Protein AF-A0A733GDP3-F1 (afdb_monomer)

Foldseek 3Di:
DAAEAEPDAQAEAEADEPQEAEQEARYEDDHQPDLDAHFLEEYAAHEYEEYLAEPYEAFRHEHPPVQRYDYEHQYEYEAYNEEHYEYDEAHHPQAQRAYASHEAYNYEYYAYAAEPYYNAHYDDDDDAGGSDDGCVRPNGLAAQRQYEAYQQHFYQYQHEHYEYGHAHHEHENQHAENHCAAPEAYQYEHYEYEAAEFYCHVVVLDAPTENHEHNYEYEYEHYHYHHPDDRNAAPYDRPNYHYYRYHDPPHDPVSYD

Organism: NCBI:txid611

pLDDT: mean 96.88, std 3.05, range [81.19, 98.94]

Mean predicted aligned error: 2.8 Å

Structure (mmCIF, N/CA/C/O backbone):
data_AF-A0A733GDP3-F1
#
_entry.id   AF-A0A733GDP3-F1
#
loop_
_atom_site.group_PDB
_atom_site.id
_atom_site.type_symbol
_atom_site.label_atom_id
_atom_site.label_alt_id
_atom_site.label_comp_id
_atom_site.label_asym_id
_atom_site.label_entity_id
_atom_site.label_seq_id
_atom_site.pdbx_PDB_ins_code
_atom_site.Cartn_x
_atom_site.Cartn_y
_atom_site.Cartn_z
_atom_site.occupancy
_atom_site.B_iso_or_equiv
_atom_site.auth_seq_id
_atom_site.auth_comp_id
_atom_site.auth_asym_id
_atom_site.auth_atom_id
_atom_site.pdbx_PDB_model_num
ATOM 1 N N . GLY A 1 1 ? 21.323 -8.084 1.346 1.00 88.94 1 GLY A N 1
ATOM 2 C CA . GLY A 1 1 ? 21.473 -7.861 -0.091 1.00 88.94 1 GLY A CA 1
ATOM 3 C C . GLY A 1 1 ? 20.151 -7.422 -0.653 1.00 88.94 1 GLY A C 1
ATOM 4 O O . GLY A 1 1 ? 19.127 -7.603 -0.001 1.00 88.94 1 GLY A O 1
ATOM 5 N N . SER A 1 2 ? 20.193 -6.870 -1.849 1.00 94.81 2 SER A N 1
ATOM 6 C CA . SER A 1 2 ? 19.031 -6.438 -2.604 1.00 94.81 2 SER A CA 1
ATOM 7 C C . SER A 1 2 ? 19.014 -7.107 -3.970 1.00 94.81 2 SER A C 1
ATOM 9 O O . SER A 1 2 ? 20.045 -7.524 -4.506 1.00 94.81 2 SER A O 1
ATOM 11 N N . TYR A 1 3 ? 17.815 -7.257 -4.512 1.00 96.56 3 TYR A N 1
ATOM 12 C CA . TYR A 1 3 ? 17.591 -7.655 -5.886 1.00 96.56 3 TYR A CA 1
ATOM 13 C C . TYR A 1 3 ? 16.802 -6.560 -6.583 1.00 96.56 3 TYR A C 1
ATOM 15 O O . TYR A 1 3 ? 15.728 -6.166 -6.128 1.00 96.56 3 TYR A O 1
ATOM 23 N N . GLU A 1 4 ? 17.319 -6.114 -7.717 1.00 96.88 4 GLU A N 1
ATOM 24 C CA . GLU A 1 4 ? 16.654 -5.145 -8.563 1.00 96.88 4 GLU A CA 1
ATOM 25 C C . GLU A 1 4 ? 16.450 -5.727 -9.961 1.00 96.88 4 GLU A C 1
ATOM 27 O O . GLU A 1 4 ? 17.387 -6.183 -10.618 1.00 96.88 4 GLU A O 1
ATOM 32 N N . SER A 1 5 ? 15.204 -5.685 -10.419 1.00 97.50 5 SER A N 1
ATOM 33 C CA . SER A 1 5 ? 14.811 -5.988 -11.784 1.00 97.50 5 SER A CA 1
ATOM 34 C C . SER A 1 5 ? 14.444 -4.689 -12.493 1.00 97.50 5 SER A C 1
ATOM 36 O O . SER A 1 5 ? 13.297 -4.240 -12.440 1.00 97.50 5 SER A O 1
ATOM 38 N N . PHE A 1 6 ? 15.422 -4.118 -13.189 1.00 97.88 6 PHE A N 1
ATOM 39 C CA . PHE A 1 6 ? 15.279 -2.853 -13.899 1.00 97.88 6 PHE A CA 1
ATOM 40 C C . PHE A 1 6 ? 14.762 -3.048 -15.327 1.00 97.88 6 PHE A C 1
ATOM 42 O O . PHE A 1 6 ? 15.396 -3.733 -16.130 1.00 97.88 6 PHE A O 1
ATOM 49 N N . LYS A 1 7 ? 13.616 -2.432 -15.638 1.00 97.31 7 LYS A N 1
ATOM 50 C CA . LYS A 1 7 ? 12.959 -2.430 -16.955 1.00 97.31 7 LYS A CA 1
ATOM 51 C C . LYS A 1 7 ? 12.704 -3.820 -17.549 1.00 97.31 7 LYS A C 1
ATOM 53 O O . LYS A 1 7 ? 12.826 -4.022 -18.757 1.00 97.31 7 LYS A O 1
ATOM 58 N N . ASN A 1 8 ? 12.339 -4.788 -16.713 1.00 98.19 8 ASN A N 1
ATOM 59 C CA . ASN A 1 8 ? 11.996 -6.132 -17.177 1.00 98.19 8 ASN A CA 1
ATOM 60 C C . ASN A 1 8 ? 10.507 -6.423 -17.019 1.00 98.19 8 ASN A C 1
ATOM 62 O O . ASN A 1 8 ? 9.839 -5.890 -16.135 1.00 98.19 8 ASN A O 1
ATOM 66 N N . ASN A 1 9 ? 10.025 -7.321 -17.873 1.00 98.38 9 ASN A N 1
ATOM 67 C CA . ASN A 1 9 ? 8.695 -7.907 -17.798 1.00 98.38 9 ASN A CA 1
ATOM 68 C C . ASN A 1 9 ? 8.814 -9.393 -17.458 1.00 98.38 9 ASN A C 1
ATOM 70 O O . ASN A 1 9 ? 9.823 -10.028 -17.774 1.00 98.38 9 ASN A O 1
ATOM 74 N N . ASN A 1 10 ? 7.747 -9.968 -16.909 1.00 98.31 10 ASN A N 1
ATOM 75 C CA . ASN A 1 10 ? 7.618 -11.405 -16.655 1.00 98.31 10 ASN A CA 1
ATOM 76 C C . ASN A 1 10 ? 8.662 -11.982 -15.680 1.00 98.31 10 ASN A C 1
ATOM 78 O O . ASN A 1 10 ? 8.972 -13.177 -15.732 1.00 98.31 10 ASN A O 1
ATOM 82 N N . VAL A 1 11 ? 9.202 -11.156 -14.778 1.00 98.50 11 VAL A N 1
ATOM 83 C CA . VAL A 1 11 ? 10.168 -11.600 -13.769 1.00 98.50 11 VAL A CA 1
ATOM 84 C C . VAL A 1 11 ? 9.431 -12.142 -12.553 1.00 98.50 11 VAL A C 1
ATOM 86 O O . VAL A 1 11 ? 8.610 -11.461 -11.949 1.00 98.50 11 VAL A O 1
ATOM 89 N N . LYS A 1 12 ? 9.743 -13.374 -12.149 1.00 98.19 12 LYS A N 1
ATOM 90 C CA . LYS A 1 12 ? 9.109 -14.012 -10.990 1.00 98.19 12 LYS A CA 1
ATOM 91 C C . LYS A 1 12 ? 10.154 -14.414 -9.966 1.00 98.19 12 LYS A C 1
ATOM 93 O O . LYS A 1 12 ? 10.996 -15.269 -10.239 1.00 98.19 12 LYS A O 1
ATOM 98 N N . PHE A 1 13 ? 10.064 -13.827 -8.780 1.00 97.19 13 PHE A N 1
ATOM 99 C CA . PHE A 1 13 ? 10.884 -14.184 -7.634 1.00 97.19 13 PHE A CA 1
ATOM 100 C C . PHE A 1 13 ? 10.131 -15.207 -6.777 1.00 97.19 13 PHE A C 1
ATOM 102 O O . PHE A 1 13 ? 9.225 -14.869 -6.013 1.00 97.19 13 PHE A O 1
ATOM 109 N N . TRP A 1 14 ? 10.471 -16.482 -6.954 1.00 97.62 14 TRP A N 1
ATOM 110 C CA . TRP A 1 14 ? 9.804 -17.594 -6.281 1.00 97.62 14 TRP A CA 1
ATOM 111 C C . TRP A 1 14 ? 10.469 -17.901 -4.946 1.00 97.62 14 TRP A C 1
ATOM 113 O O . TRP A 1 14 ? 11.664 -18.186 -4.907 1.00 97.62 14 TRP A O 1
ATOM 123 N N . TYR A 1 15 ? 9.677 -17.905 -3.875 1.00 97.31 15 TYR A N 1
ATOM 124 C CA . TYR A 1 15 ? 10.076 -18.332 -2.536 1.00 97.31 15 TYR A CA 1
ATOM 125 C C . TYR A 1 15 ? 11.443 -17.777 -2.085 1.00 97.31 15 TYR A C 1
ATOM 127 O O . TYR A 1 15 ? 12.338 -18.569 -1.764 1.00 97.31 15 TYR A O 1
ATOM 135 N N . PRO A 1 16 ? 11.625 -16.438 -2.026 1.00 96.06 16 PRO A N 1
ATOM 136 C CA . PRO A 1 16 ? 12.769 -15.862 -1.326 1.00 96.06 16 PRO A CA 1
ATOM 137 C C . PRO A 1 16 ? 12.825 -16.447 0.090 1.00 96.06 16 PRO A C 1
ATOM 139 O O . PRO A 1 16 ? 11.811 -16.525 0.780 1.00 96.06 16 PRO A O 1
ATOM 142 N N . ARG A 1 17 ? 13.994 -16.926 0.506 1.00 93.19 17 ARG A N 1
ATOM 143 C CA . ARG A 1 17 ? 14.245 -17.466 1.847 1.00 93.19 17 ARG A CA 1
ATOM 144 C C . ARG A 1 17 ? 15.620 -17.016 2.287 1.00 93.19 17 ARG A C 1
ATOM 146 O O . ARG A 1 17 ? 16.493 -16.840 1.441 1.00 93.19 17 ARG A O 1
ATOM 153 N N . ASP A 1 18 ? 15.779 -16.798 3.589 1.00 89.38 18 ASP A N 1
ATOM 154 C CA . ASP A 1 18 ? 17.019 -16.279 4.176 1.00 89.38 18 ASP A CA 1
ATOM 155 C C . ASP A 1 18 ? 17.508 -15.000 3.470 1.00 89.38 18 ASP A C 1
ATOM 157 O O . ASP A 1 18 ? 18.702 -14.738 3.334 1.00 89.38 18 ASP A O 1
ATOM 161 N N . PHE A 1 19 ? 16.555 -14.192 2.991 1.00 95.44 19 PHE A N 1
ATOM 162 C CA . PHE A 1 19 ? 16.831 -12.959 2.272 1.00 95.44 19 PHE A CA 1
ATOM 163 C C . PHE A 1 19 ? 16.884 -11.802 3.270 1.00 95.44 19 PHE A C 1
ATOM 165 O O . PHE A 1 19 ? 15.849 -11.281 3.685 1.00 95.44 19 PHE A O 1
ATOM 172 N N . TYR A 1 20 ? 18.093 -11.433 3.690 1.00 96.88 20 TYR A N 1
ATOM 173 C CA . TYR A 1 20 ? 18.333 -10.332 4.623 1.00 96.88 20 TYR A CA 1
ATOM 174 C C . TYR A 1 20 ? 18.621 -9.050 3.847 1.00 96.88 20 TYR A C 1
ATOM 176 O O . TYR A 1 20 ? 19.614 -9.001 3.119 1.00 96.88 20 TYR A O 1
ATOM 184 N N . GLY A 1 21 ? 17.772 -8.035 3.987 1.00 94.94 21 GLY A N 1
ATOM 185 C CA . GLY A 1 21 ? 17.896 -6.755 3.291 1.00 94.94 21 GLY A CA 1
ATOM 186 C C . GLY A 1 21 ? 19.137 -5.957 3.693 1.00 94.94 21 GLY A C 1
ATOM 187 O O . GLY A 1 21 ? 19.687 -6.137 4.778 1.00 94.94 21 GLY A O 1
ATOM 188 N N . ASP A 1 22 ? 19.590 -5.080 2.799 1.00 94.44 22 ASP A N 1
ATOM 189 C CA . ASP A 1 22 ? 20.656 -4.099 3.053 1.00 94.44 22 ASP A CA 1
ATOM 190 C C . ASP A 1 22 ? 20.086 -2.673 3.178 1.00 94.44 22 ASP A C 1
ATOM 192 O O . ASP A 1 22 ? 18.968 -2.498 3.646 1.00 94.44 22 ASP A O 1
ATOM 196 N N . MET A 1 23 ? 20.833 -1.638 2.786 1.00 94.19 23 MET A N 1
ATOM 197 C CA . MET A 1 23 ? 20.401 -0.237 2.875 1.00 94.19 23 MET A CA 1
ATOM 198 C C . MET A 1 23 ? 19.308 0.157 1.858 1.00 94.19 23 MET A C 1
ATOM 200 O O . MET A 1 23 ? 18.925 1.323 1.807 1.00 94.19 23 MET A O 1
ATOM 204 N N . SER A 1 24 ? 18.818 -0.778 1.041 1.00 94.31 24 SER A N 1
ATOM 205 C CA . SER A 1 24 ? 17.813 -0.554 -0.007 1.00 94.31 24 SER A CA 1
ATOM 206 C C . SER A 1 24 ? 16.580 -1.459 0.159 1.00 94.31 24 SER A C 1
ATOM 208 O O . SER A 1 24 ? 16.415 -2.126 1.185 1.00 94.31 24 SER A O 1
ATOM 210 N N . ASN A 1 25 ? 15.672 -1.458 -0.826 1.00 96.62 25 ASN A N 1
ATOM 211 C CA . ASN A 1 25 ? 14.585 -2.439 -0.882 1.00 96.62 25 ASN A CA 1
ATOM 212 C C . ASN A 1 25 ? 15.165 -3.854 -1.026 1.00 96.62 25 ASN A C 1
ATOM 214 O O . ASN A 1 25 ? 16.143 -4.050 -1.747 1.00 96.62 25 ASN A O 1
ATOM 218 N N . CYS A 1 26 ? 14.546 -4.856 -0.400 1.00 97.88 26 CYS A N 1
ATOM 219 C CA . CYS A 1 26 ? 15.006 -6.237 -0.555 1.00 97.88 26 CYS A CA 1
ATOM 220 C C . CYS A 1 26 ? 14.804 -6.718 -2.000 1.00 97.88 26 CYS A C 1
ATOM 222 O O . CYS A 1 26 ? 15.734 -7.237 -2.611 1.00 97.88 26 CYS A O 1
ATOM 224 N N . ILE A 1 27 ? 13.605 -6.521 -2.552 1.00 98.44 27 ILE A N 1
ATOM 225 C CA . ILE A 1 27 ? 13.260 -6.846 -3.939 1.00 98.44 27 ILE A CA 1
ATOM 226 C C . ILE A 1 27 ? 12.608 -5.614 -4.567 1.00 98.44 27 ILE A C 1
ATOM 228 O O . ILE A 1 27 ? 11.651 -5.072 -4.015 1.00 98.44 27 ILE A O 1
ATOM 232 N N . ALA A 1 28 ? 13.093 -5.172 -5.724 1.00 98.38 28 ALA A N 1
ATOM 233 C CA . ALA A 1 28 ? 12.515 -4.045 -6.446 1.00 98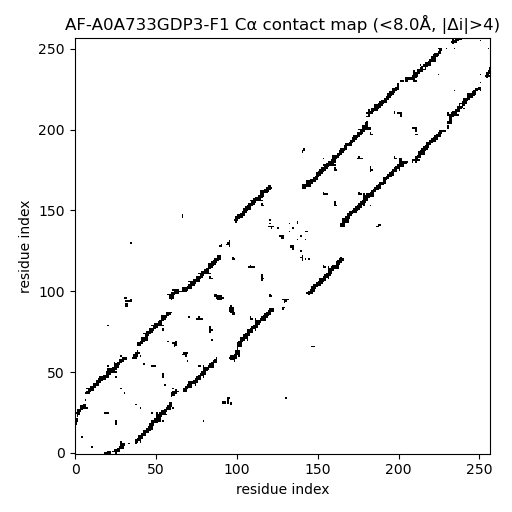.38 28 ALA A CA 1
ATOM 234 C C . ALA A 1 28 ? 12.321 -4.349 -7.936 1.00 98.38 28 ALA A C 1
ATOM 236 O O . ALA A 1 28 ? 13.213 -4.890 -8.588 1.00 98.38 28 ALA A O 1
ATOM 237 N N . PHE A 1 29 ? 11.168 -3.959 -8.480 1.00 98.69 29 PHE A N 1
ATOM 238 C CA . PHE A 1 29 ? 10.898 -3.945 -9.921 1.00 98.69 29 PHE A CA 1
ATOM 239 C C . PHE A 1 29 ? 10.843 -2.492 -10.378 1.00 98.69 29 PHE A C 1
ATOM 241 O O . PHE A 1 29 ? 9.912 -1.770 -10.019 1.00 98.69 29 PHE A O 1
ATOM 248 N N . THR A 1 30 ? 11.868 -2.049 -11.100 1.00 98.00 30 THR A N 1
ATOM 249 C CA . THR A 1 30 ? 12.200 -0.628 -11.248 1.00 98.00 30 THR A CA 1
ATOM 250 C C . THR A 1 30 ? 12.143 -0.151 -12.694 1.00 98.00 30 THR A C 1
ATOM 252 O O . THR A 1 30 ? 12.379 -0.915 -13.629 1.00 98.00 30 THR A O 1
ATOM 255 N N . ALA A 1 31 ? 11.825 1.132 -12.879 1.00 93.44 31 ALA A N 1
ATOM 256 C CA . ALA A 1 31 ? 11.678 1.769 -14.189 1.00 93.44 31 ALA A CA 1
ATOM 257 C C . ALA A 1 31 ? 11.850 3.303 -14.113 1.00 93.44 31 ALA A C 1
ATOM 259 O O . ALA A 1 31 ? 11.091 4.069 -14.705 1.00 93.44 31 ALA A O 1
ATOM 260 N N . TRP A 1 32 ? 12.847 3.763 -13.354 1.00 88.19 32 TRP A N 1
ATOM 261 C CA . TRP A 1 32 ? 12.986 5.165 -12.924 1.00 88.19 32 TRP A CA 1
ATOM 262 C C . TRP A 1 32 ? 13.176 6.200 -14.046 1.00 88.19 32 TRP A C 1
ATOM 264 O O . TRP A 1 32 ? 13.063 7.398 -13.813 1.00 88.19 32 TRP A O 1
ATOM 274 N N . ASP A 1 33 ? 13.514 5.749 -15.247 1.00 91.50 33 ASP A N 1
ATOM 275 C CA . ASP A 1 33 ? 13.866 6.526 -16.441 1.00 91.50 33 ASP A CA 1
ATOM 276 C C . ASP A 1 33 ? 13.151 5.962 -17.694 1.00 91.50 33 ASP A C 1
ATOM 278 O O . ASP A 1 33 ? 13.694 5.960 -18.801 1.00 91.50 33 ASP A O 1
ATOM 282 N N . SER A 1 34 ? 11.950 5.394 -17.541 1.00 93.81 34 SER A N 1
ATOM 283 C CA . SER A 1 34 ? 11.127 4.929 -18.665 1.00 93.81 34 SER A CA 1
ATOM 284 C C . SER A 1 34 ? 9.679 5.353 -18.495 1.00 93.81 34 SER A C 1
ATOM 286 O O . SER A 1 34 ? 9.116 5.246 -17.415 1.00 93.81 34 SER A O 1
ATOM 288 N N . THR A 1 35 ? 9.066 5.806 -19.588 1.00 96.31 35 THR A N 1
ATOM 289 C CA . THR A 1 35 ? 7.636 6.127 -19.644 1.00 96.31 35 THR A CA 1
ATOM 290 C C . THR A 1 35 ? 6.760 4.899 -19.880 1.00 96.31 35 THR A C 1
ATOM 292 O O . THR A 1 35 ? 5.539 5.016 -19.801 1.00 96.31 35 THR A O 1
ATOM 295 N N . ASP A 1 36 ? 7.342 3.730 -20.133 1.00 97.62 36 ASP A N 1
ATOM 296 C CA . ASP A 1 36 ? 6.587 2.494 -20.322 1.00 97.62 36 ASP A CA 1
ATOM 297 C C . ASP A 1 36 ? 6.187 1.888 -18.974 1.00 97.62 36 ASP A C 1
ATOM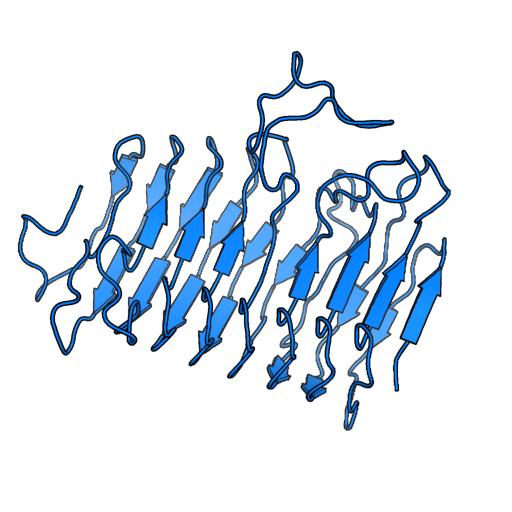 299 O O . ASP A 1 36 ? 6.860 2.096 -17.962 1.00 97.62 36 ASP A O 1
ATOM 303 N N . TYR A 1 37 ? 5.089 1.133 -18.970 1.00 98.31 37 TYR A N 1
ATOM 304 C CA . TYR A 1 37 ? 4.707 0.298 -17.836 1.00 98.31 37 TYR A CA 1
ATOM 305 C C . TYR A 1 37 ? 5.243 -1.119 -18.003 1.00 98.31 37 TYR A C 1
ATOM 307 O O . TYR A 1 37 ? 5.215 -1.691 -19.097 1.00 98.31 37 TYR A O 1
ATOM 315 N N . TYR A 1 38 ? 5.671 -1.697 -16.885 1.00 98.38 38 TYR A N 1
ATOM 316 C CA . TYR A 1 38 ? 6.180 -3.062 -16.826 1.00 98.38 38 TYR A CA 1
ATOM 317 C C . TYR A 1 38 ? 5.155 -3.999 -16.188 1.00 98.38 38 TYR A C 1
ATOM 319 O O . TYR A 1 38 ? 4.364 -3.592 -15.339 1.00 98.38 38 TYR A O 1
ATOM 327 N N . HIS A 1 39 ? 5.135 -5.252 -16.625 1.00 98.25 39 HIS A N 1
ATOM 328 C CA . HIS A 1 39 ? 4.081 -6.213 -16.306 1.00 98.25 39 HIS A CA 1
ATOM 329 C C . HIS A 1 39 ? 4.639 -7.626 -16.124 1.00 98.25 39 HIS A C 1
ATOM 331 O O . HIS A 1 39 ? 5.788 -7.924 -16.452 1.00 98.25 39 HIS A O 1
ATOM 337 N N . GLY A 1 40 ? 3.819 -8.520 -15.578 1.00 98.62 40 GLY A N 1
ATOM 338 C CA . GLY A 1 40 ? 4.164 -9.917 -15.313 1.00 98.62 40 GLY A CA 1
ATOM 339 C C . GLY A 1 40 ? 5.178 -10.102 -14.181 1.00 98.62 40 GLY A C 1
ATOM 340 O O . GLY A 1 40 ? 5.716 -11.198 -14.009 1.00 98.62 40 GLY A O 1
ATOM 341 N N . ASN A 1 41 ? 5.464 -9.043 -13.422 1.00 98.81 41 ASN A N 1
ATOM 342 C CA . ASN A 1 41 ? 6.471 -9.047 -12.371 1.00 98.81 41 ASN A CA 1
ATOM 343 C C . ASN A 1 41 ? 5.863 -9.469 -11.032 1.00 98.81 41 ASN A C 1
ATOM 345 O O . ASN A 1 41 ? 4.912 -8.843 -10.561 1.00 98.81 41 ASN A O 1
ATOM 349 N N . TYR A 1 42 ? 6.414 -10.518 -10.417 1.00 98.88 42 TYR A N 1
ATOM 350 C CA . TYR A 1 42 ? 5.885 -11.084 -9.178 1.00 98.88 42 TYR A CA 1
ATOM 351 C C . TYR A 1 42 ? 6.935 -11.417 -8.131 1.00 98.88 42 TYR A C 1
ATOM 353 O O . TYR A 1 42 ? 8.027 -11.893 -8.444 1.00 98.88 42 TYR A O 1
ATOM 361 N N . VAL A 1 43 ? 6.501 -11.342 -6.874 1.00 98.81 43 VAL A N 1
ATOM 362 C CA . VAL A 1 43 ? 7.032 -12.170 -5.784 1.00 98.81 43 VAL A CA 1
ATOM 363 C C . VAL A 1 43 ? 5.976 -13.200 -5.388 1.00 98.81 43 VAL A C 1
ATOM 365 O O . VAL A 1 43 ? 4.803 -12.858 -5.227 1.00 98.81 43 VAL A O 1
ATOM 368 N N . ILE A 1 44 ? 6.379 -14.468 -5.269 1.00 98.81 44 ILE A N 1
ATOM 369 C CA . ILE A 1 44 ? 5.461 -15.586 -5.012 1.00 98.81 44 ILE A CA 1
ATOM 370 C C . ILE A 1 44 ? 5.952 -16.403 -3.817 1.00 98.81 44 ILE A C 1
ATOM 372 O O . ILE A 1 44 ? 6.945 -17.126 -3.921 1.00 98.81 44 ILE A O 1
ATOM 376 N N . GLY A 1 45 ? 5.230 -16.301 -2.699 1.00 98.44 45 GLY A N 1
ATOM 377 C CA . GLY A 1 45 ? 5.558 -16.929 -1.419 1.00 98.44 45 GLY A CA 1
ATOM 378 C C . GLY A 1 45 ? 6.878 -16.442 -0.823 1.00 98.44 45 GLY A C 1
ATOM 379 O O . GLY A 1 45 ? 7.460 -15.468 -1.287 1.00 98.44 45 GLY A O 1
ATOM 380 N N . GLY A 1 46 ? 7.370 -17.133 0.207 1.00 98.25 46 GLY A N 1
ATOM 381 C CA . GLY A 1 46 ? 8.663 -16.841 0.838 1.00 98.25 46 GLY A CA 1
ATOM 382 C C . GLY A 1 46 ? 8.650 -15.652 1.804 1.00 98.25 46 GLY A C 1
ATOM 383 O O . GLY A 1 46 ? 7.602 -15.245 2.303 1.00 98.25 46 GLY A O 1
ATOM 384 N N . SER A 1 47 ? 9.831 -15.119 2.106 1.00 97.94 47 SER A N 1
ATOM 385 C CA . SER A 1 47 ? 10.035 -14.030 3.057 1.00 97.94 47 SER A CA 1
ATOM 386 C C . SER A 1 47 ? 11.250 -13.160 2.734 1.00 97.94 47 SER A C 1
ATOM 388 O O . SER A 1 47 ? 12.224 -13.597 2.117 1.00 97.94 47 SER A O 1
ATOM 390 N N . THR A 1 48 ? 11.198 -11.921 3.217 1.00 98.12 48 THR A N 1
ATOM 391 C CA . THR A 1 48 ? 12.347 -11.011 3.327 1.00 98.12 48 THR A CA 1
ATOM 392 C C . THR A 1 48 ? 12.479 -10.560 4.774 1.00 98.12 48 THR A C 1
ATOM 394 O O . THR A 1 48 ? 11.475 -10.403 5.466 1.00 98.12 48 THR A O 1
ATOM 397 N N . ASN A 1 49 ? 13.705 -10.331 5.235 1.00 97.94 49 ASN A N 1
ATOM 398 C CA . ASN A 1 49 ? 14.000 -9.971 6.618 1.00 97.94 49 ASN A CA 1
ATOM 399 C C . ASN A 1 49 ? 14.830 -8.688 6.659 1.00 97.94 49 ASN A C 1
ATOM 401 O O . ASN A 1 49 ? 15.848 -8.601 5.974 1.00 97.94 49 ASN A O 1
ATOM 405 N N . TYR A 1 50 ? 14.470 -7.747 7.526 1.00 97.81 50 TYR A N 1
ATOM 406 C CA . TYR A 1 50 ? 15.191 -6.485 7.705 1.00 97.81 50 TYR A CA 1
ATOM 407 C C . TYR A 1 50 ? 15.260 -5.654 6.409 1.00 97.81 50 TYR A C 1
ATOM 409 O O . TYR A 1 50 ? 14.291 -5.597 5.651 1.00 97.81 50 TYR A O 1
ATOM 417 N N . GLY A 1 51 ? 16.399 -4.999 6.171 1.00 95.19 51 GLY A N 1
ATOM 418 C CA . GLY A 1 51 ? 16.585 -3.990 5.134 1.00 95.19 51 GLY A CA 1
ATOM 419 C C . GLY A 1 51 ? 16.141 -2.605 5.595 1.00 95.19 51 GLY A C 1
ATOM 420 O O . GLY A 1 51 ? 15.214 -2.488 6.388 1.00 95.19 51 GLY A O 1
ATOM 421 N N . SER A 1 52 ? 16.808 -1.550 5.129 1.00 97.50 52 SER A N 1
ATOM 422 C CA . SER A 1 52 ? 16.412 -0.167 5.424 1.00 97.50 52 SER A CA 1
ATOM 423 C C . SER A 1 52 ? 15.211 0.284 4.596 1.00 97.50 52 SER A C 1
ATOM 425 O O . SER A 1 52 ? 14.496 1.172 5.042 1.00 97.50 52 SER A O 1
ATOM 427 N N . GLY A 1 53 ? 14.989 -0.320 3.424 1.00 98.06 53 GLY A N 1
ATOM 428 C CA . GLY A 1 53 ? 13.832 -0.060 2.571 1.00 98.06 53 GLY A CA 1
ATOM 429 C C . GLY A 1 53 ? 12.678 -1.036 2.802 1.00 98.06 53 GLY A C 1
ATOM 430 O O . GLY A 1 53 ? 12.503 -1.599 3.887 1.00 98.06 53 GLY A O 1
ATOM 431 N N . SER A 1 54 ? 11.886 -1.240 1.749 1.00 98.62 54 SER A N 1
ATOM 432 C CA . SER A 1 54 ? 10.740 -2.148 1.756 1.00 98.62 54 SER A CA 1
ATOM 433 C C . SER A 1 54 ? 11.121 -3.590 1.405 1.00 98.62 54 SER A C 1
ATOM 435 O O . SER A 1 54 ? 12.121 -3.834 0.726 1.00 98.62 54 SER A O 1
ATOM 437 N N . GLY A 1 55 ? 10.313 -4.564 1.830 1.00 98.50 55 GLY A N 1
ATOM 438 C CA . GLY A 1 55 ? 10.514 -5.974 1.465 1.00 98.50 55 GLY A CA 1
ATOM 439 C C . GLY A 1 55 ? 10.346 -6.212 -0.039 1.00 98.50 55 GLY A C 1
ATOM 440 O O . GLY A 1 55 ? 11.211 -6.796 -0.690 1.00 98.50 55 GLY A O 1
ATOM 441 N N . VAL A 1 56 ? 9.270 -5.683 -0.619 1.00 98.81 56 VAL A N 1
ATOM 442 C CA . VAL A 1 56 ? 9.068 -5.634 -2.074 1.00 98.81 56 VAL A CA 1
ATOM 443 C C . VAL A 1 56 ? 8.617 -4.237 -2.466 1.00 98.81 56 VAL A C 1
ATOM 445 O O . VAL A 1 56 ? 7.724 -3.696 -1.820 1.00 98.81 56 VAL A O 1
ATOM 448 N N . CYS A 1 57 ? 9.192 -3.663 -3.521 1.00 98.75 57 CYS A N 1
ATOM 449 C CA . CYS A 1 57 ? 8.766 -2.369 -4.045 1.00 98.75 57 CYS A CA 1
ATOM 450 C C . CYS A 1 57 ? 8.562 -2.401 -5.566 1.00 98.75 57 CYS A C 1
ATOM 452 O O . CYS A 1 57 ? 9.428 -2.865 -6.313 1.00 98.75 57 CYS A O 1
ATOM 454 N N . PHE A 1 58 ? 7.422 -1.889 -6.024 1.00 98.88 58 PHE A N 1
ATOM 455 C CA . PHE A 1 58 ? 7.095 -1.750 -7.441 1.00 98.88 58 PHE A CA 1
ATOM 456 C C . PHE A 1 58 ? 7.178 -0.290 -7.861 1.00 98.88 58 PHE A C 1
ATOM 458 O O . PHE A 1 58 ? 6.625 0.587 -7.199 1.00 98.88 58 PHE A O 1
ATOM 465 N N . TYR A 1 59 ? 7.824 -0.055 -8.996 1.00 98.62 59 TYR A N 1
ATOM 466 C CA . TYR A 1 59 ? 7.912 1.248 -9.632 1.00 98.62 59 TYR A CA 1
ATOM 467 C C . TYR A 1 59 ? 7.396 1.113 -11.059 1.00 98.62 59 TYR A C 1
ATOM 469 O O . TYR A 1 59 ? 7.912 0.302 -11.829 1.00 98.62 59 TYR A O 1
ATOM 477 N N . ARG A 1 60 ? 6.372 1.887 -11.413 1.00 98.50 60 ARG A N 1
ATOM 478 C CA . ARG A 1 60 ? 5.809 1.952 -12.769 1.00 98.50 60 ARG A CA 1
ATOM 479 C C . ARG A 1 60 ? 5.442 0.582 -13.353 1.00 98.50 60 ARG A C 1
ATOM 481 O O . ARG A 1 60 ? 5.750 0.258 -14.500 1.00 98.50 60 ARG A O 1
ATOM 488 N N . ASN A 1 61 ? 4.787 -0.244 -12.539 1.00 98.81 61 ASN A N 1
ATOM 489 C CA . ASN A 1 61 ? 4.252 -1.532 -12.972 1.00 98.81 61 ASN A CA 1
ATOM 490 C C . ASN A 1 61 ? 2.732 -1.445 -13.157 1.00 98.81 61 ASN A C 1
ATOM 492 O O . ASN A 1 61 ? 2.029 -0.930 -12.288 1.00 98.81 61 ASN A O 1
ATOM 496 N N . ASP A 1 62 ? 2.233 -1.973 -14.272 1.00 98.81 62 ASP A N 1
ATOM 497 C CA . ASP A 1 62 ? 0.804 -2.085 -14.562 1.00 98.81 62 ASP A CA 1
ATOM 498 C C . ASP A 1 62 ? 0.474 -3.521 -14.978 1.00 98.81 62 ASP A C 1
ATOM 500 O O . ASP A 1 62 ? 0.923 -3.997 -16.018 1.00 98.81 62 ASP A O 1
ATOM 504 N N . GLY A 1 63 ? -0.328 -4.217 -14.170 1.00 98.62 63 GLY A N 1
ATOM 505 C CA . GLY A 1 63 ? -0.783 -5.576 -14.478 1.00 98.62 63 GLY A CA 1
ATOM 506 C C . GLY A 1 63 ? -1.817 -5.652 -15.611 1.00 98.62 63 GLY A C 1
ATOM 507 O O . GLY A 1 63 ? -2.197 -6.750 -16.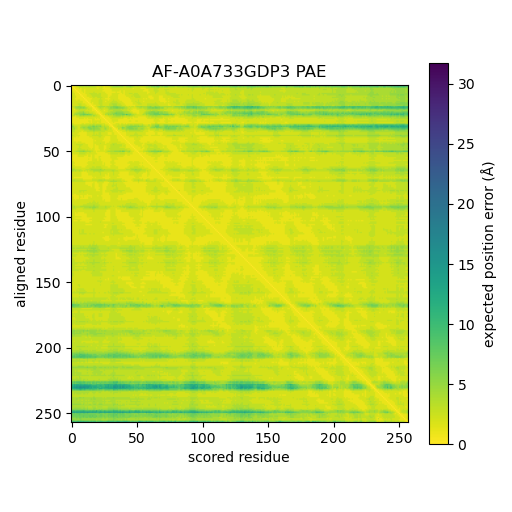031 1.00 98.62 63 GLY A O 1
ATOM 508 N N . GLY A 1 64 ? -2.313 -4.508 -16.089 1.00 98.12 64 GLY A N 1
ATOM 509 C CA . GLY A 1 64 ? -3.398 -4.408 -17.056 1.00 98.12 64 GLY A CA 1
ATOM 510 C C . GLY A 1 64 ? -4.681 -5.102 -16.588 1.00 98.12 64 GLY A C 1
ATOM 511 O O . GLY A 1 64 ? -4.840 -5.492 -15.435 1.00 98.12 64 GLY A O 1
ATOM 512 N N . VAL A 1 65 ? -5.618 -5.329 -17.511 1.00 96.19 65 VAL A N 1
ATOM 513 C CA . VAL A 1 65 ? -6.915 -5.967 -17.194 1.00 96.19 65 VAL A CA 1
ATOM 514 C C . VAL A 1 65 ? -6.747 -7.365 -16.577 1.00 96.19 65 VAL A C 1
ATOM 516 O O . VAL A 1 65 ? -7.539 -7.772 -15.727 1.00 96.19 65 VAL A O 1
ATOM 519 N N . GLY A 1 66 ? -5.696 -8.094 -16.964 1.00 97.50 66 GLY A N 1
ATOM 520 C CA . GLY A 1 66 ? -5.385 -9.425 -16.431 1.00 97.50 66 GLY A CA 1
ATOM 521 C C . GLY A 1 66 ? -4.861 -9.426 -14.993 1.00 97.50 66 GLY A C 1
ATOM 522 O O . GLY A 1 66 ? -4.762 -10.493 -14.390 1.00 97.50 66 GLY A O 1
ATOM 523 N N . HIS A 1 67 ? -4.555 -8.247 -14.448 1.00 98.44 67 HIS A N 1
ATOM 524 C CA . HIS A 1 67 ? -3.881 -8.057 -13.172 1.00 98.44 67 HIS A CA 1
ATOM 525 C C . HIS A 1 67 ? -2.589 -8.876 -13.064 1.00 98.44 67 HIS A C 1
ATOM 527 O O . HIS A 1 67 ? -2.343 -9.572 -12.075 1.00 98.44 67 HIS A O 1
ATOM 533 N N . ASP A 1 68 ? -1.791 -8.847 -14.131 1.00 98.56 68 ASP A N 1
ATOM 534 C CA . ASP A 1 68 ? -0.594 -9.659 -14.248 1.00 98.56 68 ASP A CA 1
ATOM 535 C C . ASP A 1 68 ? 0.612 -8.987 -13.576 1.00 98.56 68 ASP A C 1
ATOM 537 O O . ASP A 1 68 ? 1.445 -8.361 -14.224 1.00 98.56 68 ASP A O 1
ATOM 541 N N . GLY A 1 69 ? 0.685 -9.079 -12.252 1.00 98.75 69 GLY A N 1
ATOM 542 C CA . GLY A 1 69 ? 1.822 -8.638 -11.445 1.00 98.75 69 GLY A CA 1
ATOM 543 C C . GLY A 1 69 ? 1.461 -8.489 -9.968 1.00 98.75 69 GLY A C 1
ATOM 544 O O . GLY A 1 69 ? 0.282 -8.431 -9.614 1.00 98.75 69 GLY A O 1
ATOM 545 N N . GLY A 1 70 ? 2.469 -8.401 -9.098 1.00 98.81 70 GLY A N 1
ATOM 546 C CA . GLY A 1 70 ? 2.306 -8.085 -7.675 1.00 98.81 70 GLY A CA 1
ATOM 547 C C . GLY A 1 70 ? 2.926 -9.109 -6.718 1.00 98.81 70 GLY A C 1
ATOM 548 O O . GLY A 1 70 ? 3.945 -9.728 -7.012 1.00 98.81 70 GLY A O 1
ATOM 549 N N . VAL A 1 71 ? 2.339 -9.276 -5.535 1.00 98.94 71 VAL A N 1
ATOM 550 C CA . VAL A 1 71 ? 2.838 -10.174 -4.480 1.00 98.94 71 VAL A CA 1
ATOM 551 C C . VAL A 1 71 ? 1.738 -11.141 -4.079 1.00 98.94 71 VAL A C 1
ATOM 553 O O . VAL A 1 71 ? 0.650 -10.711 -3.696 1.00 98.94 71 VAL A O 1
ATOM 556 N N . ILE A 1 72 ? 2.014 -12.443 -4.178 1.00 98.81 72 ILE A N 1
ATOM 557 C CA . ILE A 1 72 ? 1.029 -13.498 -3.913 1.00 98.81 72 ILE A 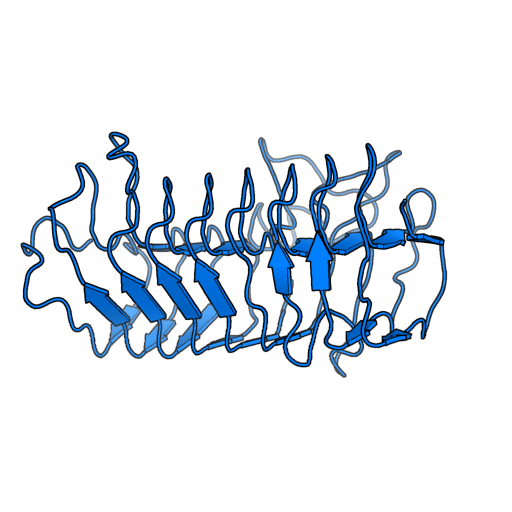CA 1
ATOM 558 C C . ILE A 1 72 ? 1.620 -14.672 -3.119 1.00 98.81 72 ILE A C 1
ATOM 560 O O . ILE A 1 72 ? 2.836 -14.845 -3.061 1.00 98.81 72 ILE A O 1
ATOM 564 N N . GLY A 1 73 ? 0.766 -15.546 -2.582 1.00 97.38 73 GLY A N 1
ATOM 565 C CA . GLY A 1 73 ? 1.156 -16.908 -2.192 1.00 97.38 73 GLY A CA 1
ATOM 566 C C . GLY A 1 73 ? 1.815 -17.052 -0.818 1.00 97.38 73 GLY A C 1
ATOM 567 O O . GLY A 1 73 ? 2.640 -17.948 -0.638 1.00 97.38 73 GLY A O 1
ATOM 568 N N . GLY A 1 74 ? 1.467 -16.199 0.147 1.00 97.69 74 GLY A N 1
ATOM 569 C CA . GLY A 1 74 ? 1.918 -16.322 1.537 1.00 97.69 74 GLY A CA 1
ATOM 570 C C . GLY A 1 74 ? 3.233 -15.601 1.826 1.00 97.69 74 GLY A C 1
ATOM 571 O O . GLY A 1 74 ? 4.032 -16.088 2.628 1.00 97.69 74 GLY A O 1
ATOM 572 N N . PHE A 1 75 ? 3.499 -14.478 1.153 1.00 98.75 75 PHE A N 1
ATOM 573 C CA . PHE A 1 75 ? 4.736 -13.722 1.349 1.00 98.75 75 PHE A CA 1
ATOM 574 C C . PHE A 1 75 ? 4.766 -13.048 2.728 1.00 98.75 75 PHE A C 1
ATOM 576 O O . PHE A 1 75 ? 3.798 -12.415 3.147 1.00 98.75 75 PHE A O 1
ATOM 583 N N . THR A 1 76 ? 5.892 -13.165 3.431 1.00 98.75 76 THR A N 1
ATOM 584 C CA . THR A 1 76 ? 6.057 -12.651 4.799 1.00 98.75 76 THR A CA 1
ATOM 585 C C . THR A 1 76 ? 7.252 -11.694 4.870 1.00 98.75 76 THR A C 1
ATOM 587 O O . THR A 1 76 ? 8.387 -12.151 5.025 1.00 98.75 76 THR A O 1
ATOM 590 N N . PRO A 1 77 ? 7.046 -10.372 4.751 1.00 98.38 77 PRO A N 1
ATOM 591 C CA . PRO A 1 77 ? 8.088 -9.396 5.037 1.00 98.38 77 PRO A CA 1
ATOM 592 C C . PRO A 1 77 ? 8.197 -9.165 6.553 1.00 98.38 77 PRO A C 1
ATOM 594 O O . PRO A 1 77 ? 7.212 -8.846 7.222 1.00 98.38 77 PRO A O 1
ATOM 597 N N . TYR A 1 78 ? 9.402 -9.323 7.096 1.00 98.62 78 TYR A N 1
ATOM 598 C CA . TYR A 1 78 ? 9.687 -9.229 8.527 1.00 98.62 78 TYR A CA 1
ATOM 599 C C . TYR A 1 78 ? 10.669 -8.095 8.825 1.00 98.62 78 TYR A C 1
ATOM 601 O O . TYR A 1 78 ? 11.790 -8.095 8.317 1.00 98.62 78 TYR A O 1
ATOM 609 N N . ARG A 1 79 ? 10.277 -7.153 9.691 1.00 98.38 79 ARG A N 1
ATOM 610 C CA . ARG A 1 79 ? 11.132 -6.051 10.178 1.00 98.38 79 ARG A CA 1
ATOM 611 C C . ARG A 1 79 ? 11.775 -5.179 9.099 1.00 98.38 79 ARG A C 1
ATOM 613 O O . ARG A 1 79 ? 12.880 -4.677 9.293 1.00 98.38 79 ARG A O 1
ATOM 620 N N . CYS A 1 80 ? 11.092 -4.979 7.976 1.00 98.44 80 CYS A N 1
ATOM 621 C CA . CYS A 1 80 ? 11.538 -4.026 6.962 1.00 98.44 80 CYS A CA 1
ATOM 622 C C . CYS A 1 80 ? 11.612 -2.606 7.547 1.00 98.44 80 CYS A C 1
ATOM 624 O O . CYS A 1 80 ? 10.750 -2.215 8.334 1.00 98.44 80 CYS A O 1
ATOM 626 N N . GLY A 1 81 ? 12.657 -1.862 7.185 1.00 98.38 81 GLY A N 1
ATOM 627 C CA . GLY A 1 81 ? 12.943 -0.509 7.673 1.00 98.38 81 GLY A CA 1
ATOM 628 C C . GLY A 1 81 ? 12.047 0.575 7.072 1.00 98.38 81 GLY A C 1
ATOM 629 O O . GLY A 1 81 ? 11.904 1.637 7.674 1.00 98.38 81 GLY A O 1
ATOM 630 N N . GLU A 1 82 ? 11.395 0.281 5.944 1.00 98.50 82 GLU A N 1
ATOM 631 C CA . GLU A 1 82 ? 10.209 0.990 5.461 1.00 98.50 82 GLU A CA 1
ATOM 632 C C . GLU A 1 82 ? 8.956 0.119 5.637 1.00 98.50 82 GLU A C 1
ATOM 634 O O . GLU A 1 82 ? 8.573 -0.200 6.767 1.00 98.50 82 GLU A O 1
ATOM 639 N N . SER A 1 83 ? 8.338 -0.286 4.524 1.00 98.81 83 SER A N 1
ATOM 640 C CA . SER A 1 83 ? 7.090 -1.038 4.497 1.00 98.81 83 SER A CA 1
ATOM 641 C C . SER A 1 83 ? 7.320 -2.488 4.067 1.00 98.81 83 SER A C 1
ATOM 643 O O . SER A 1 83 ? 8.332 -2.830 3.459 1.00 98.81 83 SER A O 1
ATOM 645 N N . GLY A 1 84 ? 6.400 -3.396 4.377 1.00 98.75 84 GLY A N 1
ATOM 646 C CA . GLY A 1 84 ? 6.559 -4.798 3.977 1.00 98.75 84 GLY A CA 1
ATOM 647 C C . GLY A 1 84 ? 6.492 -4.976 2.458 1.00 98.75 84 GLY A C 1
ATOM 648 O O . GLY A 1 84 ? 7.388 -5.556 1.843 1.00 98.75 84 GLY A O 1
ATOM 649 N N . VAL A 1 85 ? 5.444 -4.427 1.851 1.00 98.94 85 VAL A N 1
ATOM 650 C CA . VAL A 1 85 ? 5.257 -4.337 0.397 1.00 98.94 85 VAL A CA 1
ATOM 651 C C . VAL A 1 85 ? 4.843 -2.915 0.049 1.00 98.94 85 VAL A C 1
ATOM 653 O O . VAL A 1 85 ? 4.047 -2.327 0.778 1.00 98.94 85 VAL A O 1
ATOM 656 N N . LYS A 1 86 ? 5.379 -2.371 -1.045 1.00 98.94 86 LYS A N 1
ATOM 657 C CA . LYS A 1 86 ? 5.185 -0.980 -1.446 1.00 98.94 86 LYS A CA 1
ATOM 658 C C . LYS A 1 86 ? 4.930 -0.826 -2.945 1.00 98.94 86 LYS A C 1
ATOM 660 O O . LYS A 1 86 ? 5.608 -1.449 -3.764 1.00 98.94 86 LYS A O 1
ATOM 665 N N . THR A 1 87 ? 3.997 0.042 -3.311 1.00 98.81 87 THR A N 1
ATOM 666 C CA . THR A 1 87 ? 3.986 0.707 -4.620 1.00 98.81 87 THR A CA 1
ATOM 667 C C . THR A 1 87 ? 4.587 2.090 -4.458 1.00 98.81 87 THR A C 1
ATOM 669 O O . THR A 1 87 ? 4.239 2.816 -3.530 1.00 98.81 87 THR A O 1
ATOM 672 N N . TYR A 1 88 ? 5.525 2.459 -5.323 1.00 98.50 88 TYR A N 1
ATOM 673 C CA . TYR A 1 88 ? 6.173 3.755 -5.200 1.00 98.50 88 TYR A CA 1
ATOM 674 C C . TYR A 1 88 ? 5.222 4.894 -5.592 1.00 98.50 88 TYR A C 1
ATOM 676 O O . TYR A 1 88 ? 4.448 4.780 -6.546 1.00 98.50 88 TYR A O 1
ATOM 684 N N . GLN A 1 89 ? 5.307 6.004 -4.859 1.00 98.56 89 GLN A N 1
ATOM 685 C CA . GLN A 1 89 ? 4.471 7.185 -5.054 1.00 98.56 89 GLN A CA 1
ATOM 686 C C . GLN A 1 89 ? 5.153 8.242 -5.929 1.00 98.56 89 GLN A C 1
ATOM 688 O O . GLN A 1 89 ? 6.378 8.330 -5.973 1.00 98.56 89 GLN A O 1
ATOM 693 N N . ASN A 1 90 ? 4.367 9.127 -6.543 1.00 98.44 90 ASN A N 1
ATOM 694 C CA . ASN A 1 90 ? 4.873 10.321 -7.234 1.00 98.44 90 ASN A CA 1
ATOM 695 C C . ASN A 1 90 ? 5.889 10.005 -8.356 1.00 98.44 90 ASN A C 1
ATOM 697 O O . ASN A 1 90 ? 5.740 9.025 -9.095 1.00 98.44 90 ASN A O 1
ATOM 701 N N . GLU A 1 91 ? 6.868 10.889 -8.549 1.00 98.06 91 GLU A N 1
ATOM 702 C CA . GLU A 1 91 ? 7.834 10.890 -9.639 1.00 98.06 91 GLU A CA 1
ATOM 703 C C . GLU A 1 91 ? 9.252 10.575 -9.153 1.00 98.06 91 GLU A C 1
ATOM 705 O O . GLU A 1 91 ? 9.699 11.037 -8.105 1.00 98.06 91 GLU A O 1
ATOM 710 N N . VAL A 1 92 ? 10.006 9.877 -10.000 1.00 96.75 92 VAL A N 1
ATOM 711 C CA . VAL A 1 92 ? 11.469 9.797 -9.940 1.00 96.75 92 VAL A CA 1
ATOM 712 C C . VAL A 1 92 ? 11.989 10.309 -11.275 1.00 96.75 92 VAL A C 1
ATOM 714 O O . VAL A 1 92 ? 11.472 9.934 -12.323 1.00 96.75 92 VAL A O 1
ATOM 717 N N . ASN A 1 93 ? 12.964 11.221 -11.243 1.00 94.19 93 ASN A N 1
ATOM 718 C CA . ASN A 1 93 ? 13.557 11.832 -12.440 1.00 94.19 93 ASN A CA 1
ATOM 719 C C . ASN A 1 93 ? 12.529 12.420 -13.429 1.00 94.19 93 ASN A C 1
ATOM 721 O O . ASN A 1 93 ? 12.713 12.358 -14.642 1.00 94.19 93 ASN A O 1
ATOM 725 N N . GLY A 1 94 ? 11.438 12.994 -12.909 1.00 95.00 94 GLY A N 1
ATOM 726 C CA . GLY A 1 94 ? 10.381 13.592 -13.730 1.00 95.00 94 GLY A CA 1
ATOM 727 C C . GLY A 1 94 ? 9.456 12.581 -14.411 1.00 95.00 94 GLY A C 1
ATOM 728 O O . GLY A 1 94 ? 8.707 12.967 -15.299 1.00 95.00 94 GLY A O 1
ATOM 729 N N . ILE A 1 95 ? 9.480 11.308 -14.010 1.00 96.69 95 ILE A N 1
ATOM 730 C CA . ILE A 1 95 ? 8.589 10.268 -14.528 1.00 96.69 95 ILE A CA 1
ATOM 731 C C . ILE A 1 95 ? 7.836 9.633 -13.368 1.00 96.69 95 ILE A C 1
ATOM 733 O O . ILE A 1 95 ? 8.446 9.222 -12.377 1.00 96.69 95 ILE A O 1
ATOM 737 N N . SER A 1 96 ? 6.515 9.509 -13.494 1.00 98.44 96 SER A N 1
ATOM 738 C CA . SER A 1 96 ? 5.711 8.856 -12.468 1.00 98.44 96 SER A CA 1
ATOM 739 C C . SER A 1 96 ? 6.125 7.397 -12.253 1.00 98.44 96 SER A C 1
ATOM 741 O O . SER A 1 96 ? 6.343 6.651 -13.202 1.00 98.44 96 SER A O 1
ATOM 743 N N . GLN A 1 97 ? 6.200 6.974 -10.996 1.00 98.50 97 GLN A N 1
ATOM 744 C CA . GLN A 1 97 ? 6.531 5.603 -10.599 1.00 98.50 97 GLN A CA 1
ATOM 745 C C . GLN A 1 97 ? 5.325 4.845 -10.028 1.00 98.50 97 GLN A C 1
ATOM 747 O O . GLN A 1 97 ? 5.477 3.756 -9.472 1.00 98.50 97 GLN A O 1
ATOM 752 N N . ARG A 1 98 ? 4.129 5.413 -10.185 1.00 98.81 98 ARG A N 1
ATOM 753 C CA . ARG A 1 98 ? 2.866 4.859 -9.700 1.00 98.81 98 ARG A CA 1
ATOM 754 C C . ARG A 1 98 ? 2.556 3.527 -10.369 1.00 98.81 98 ARG A C 1
ATOM 756 O O . ARG A 1 98 ? 3.040 3.242 -11.463 1.00 98.81 98 ARG A O 1
ATOM 763 N N . CYS A 1 99 ? 1.767 2.697 -9.698 1.00 98.81 99 CYS A N 1
ATOM 764 C CA . CYS A 1 99 ? 1.463 1.344 -10.150 1.00 98.81 99 CYS A CA 1
ATOM 765 C C . CYS A 1 99 ? -0.045 1.124 -10.291 1.00 98.81 99 CYS A C 1
ATOM 767 O O . CYS A 1 99 ? -0.840 1.739 -9.583 1.00 98.81 99 CYS A O 1
ATOM 769 N N . TYR A 1 100 ? -0.429 0.208 -11.181 1.00 98.88 100 TYR A N 1
ATOM 770 C CA . TYR A 1 100 ? -1.824 -0.055 -11.536 1.00 98.88 100 TYR A CA 1
ATOM 771 C C . TYR A 1 100 ? -2.102 -1.555 -11.656 1.00 98.88 100 TYR A C 1
ATOM 773 O O . TYR A 1 100 ? -1.218 -2.355 -11.955 1.00 98.88 100 TYR A O 1
ATOM 781 N N . ASN A 1 101 ? -3.340 -1.958 -11.378 1.00 98.81 101 ASN A N 1
ATOM 782 C CA . ASN A 1 101 ? -3.873 -3.299 -11.627 1.00 98.81 101 ASN A CA 1
ATOM 783 C C . ASN A 1 101 ? -3.050 -4.473 -11.041 1.00 98.81 101 ASN A C 1
ATOM 785 O O . ASN A 1 101 ? -3.136 -5.595 -11.520 1.00 98.81 101 ASN A O 1
ATOM 789 N N . LEU A 1 102 ? -2.237 -4.261 -10.006 1.00 98.88 102 LEU A N 1
ATOM 790 C CA . LEU A 1 102 ? -1.475 -5.336 -9.356 1.00 98.88 102 LEU A CA 1
ATOM 791 C C . LEU A 1 102 ? -2.316 -6.157 -8.361 1.00 98.88 102 LEU A C 1
ATOM 793 O O . LEU A 1 102 ? -3.357 -5.713 -7.863 1.00 98.88 102 LEU A O 1
ATOM 797 N N . ARG A 1 103 ? -1.834 -7.366 -8.052 1.00 98.88 103 ARG A N 1
ATOM 798 C CA . ARG A 1 103 ? -2.415 -8.297 -7.075 1.00 98.88 103 ARG A CA 1
ATOM 799 C C . ARG A 1 103 ? -1.563 -8.336 -5.813 1.00 98.88 103 ARG A C 1
ATOM 801 O O . ARG A 1 103 ? -0.386 -8.672 -5.873 1.00 98.88 103 ARG A O 1
ATOM 808 N N . PHE A 1 104 ? -2.178 -8.071 -4.670 1.00 98.94 104 PHE A N 1
ATOM 809 C CA . PHE A 1 104 ? -1.562 -8.159 -3.349 1.00 98.94 104 PHE A CA 1
ATOM 810 C C . PHE A 1 104 ? -2.374 -9.140 -2.509 1.00 98.94 104 PHE A C 1
ATOM 812 O O . PHE A 1 104 ? -3.416 -8.787 -1.956 1.00 98.94 104 PHE A O 1
ATOM 819 N N . ILE A 1 105 ? -1.961 -10.407 -2.516 1.00 98.81 105 ILE A N 1
ATOM 820 C CA . ILE A 1 105 ? -2.770 -11.521 -2.016 1.00 98.81 105 ILE A CA 1
ATOM 821 C C . ILE A 1 105 ? -1.947 -12.385 -1.064 1.00 98.81 105 ILE A C 1
ATOM 823 O O . ILE A 1 105 ? -0.826 -12.755 -1.393 1.00 98.81 105 ILE A O 1
ATOM 827 N N . ASP A 1 106 ? -2.509 -12.759 0.083 1.00 98.81 106 ASP A N 1
ATOM 828 C CA . ASP A 1 106 ? -1.846 -13.630 1.064 1.00 98.81 106 ASP A CA 1
ATOM 829 C C . ASP A 1 106 ? -0.498 -13.039 1.530 1.00 98.81 106 ASP A C 1
ATOM 831 O O . ASP A 1 106 ? 0.565 -13.629 1.315 1.00 98.81 106 ASP A O 1
ATOM 835 N N . ILE A 1 107 ? -0.528 -11.844 2.128 1.00 98.94 107 ILE A N 1
ATOM 836 C CA . ILE A 1 107 ? 0.675 -11.140 2.607 1.00 98.94 107 ILE A CA 1
ATOM 837 C C . ILE A 1 107 ? 0.590 -10.969 4.120 1.00 98.94 107 ILE A C 1
ATOM 839 O O . ILE A 1 107 ? -0.396 -10.443 4.639 1.00 98.94 107 ILE A O 1
ATOM 843 N N . ASN A 1 108 ? 1.654 -11.363 4.818 1.00 98.75 108 ASN A N 1
ATOM 844 C CA . ASN A 1 108 ? 1.711 -11.374 6.279 1.00 98.75 108 ASN A CA 1
ATOM 845 C C . ASN A 1 108 ? 2.849 -10.467 6.777 1.00 98.75 108 ASN A C 1
ATOM 847 O O . ASN A 1 108 ? 3.906 -10.974 7.157 1.00 98.75 108 ASN A O 1
ATOM 851 N N . PRO A 1 109 ? 2.715 -9.130 6.711 1.00 98.69 109 PRO A N 1
ATOM 852 C CA . PRO A 1 109 ? 3.770 -8.247 7.182 1.00 98.69 109 PRO A CA 1
ATOM 853 C C . PRO A 1 109 ? 3.853 -8.250 8.710 1.00 98.69 109 PRO A C 1
ATOM 855 O O . PRO A 1 109 ? 2.843 -8.118 9.406 1.00 98.69 109 PRO A O 1
ATOM 858 N N . ILE A 1 110 ? 5.075 -8.378 9.229 1.00 98.81 110 ILE A N 1
ATOM 859 C CA . ILE A 1 110 ? 5.345 -8.501 10.663 1.00 98.81 110 ILE A CA 1
ATOM 860 C C . ILE A 1 110 ? 6.399 -7.477 11.080 1.00 98.81 110 ILE A C 1
ATOM 862 O O . ILE A 1 110 ? 7.521 -7.489 10.571 1.00 98.81 110 ILE A O 1
ATOM 866 N N . GLU A 1 111 ? 6.058 -6.638 12.060 1.00 98.62 111 GLU A N 1
ATOM 867 C CA . GLU A 1 111 ? 6.992 -5.714 12.723 1.00 98.62 111 GLU A CA 1
ATOM 868 C C . GLU A 1 111 ? 7.754 -4.773 11.767 1.00 98.62 111 GLU A C 1
ATOM 870 O O . GLU A 1 111 ? 8.894 -4.401 12.038 1.00 98.62 111 GLU A O 1
ATOM 875 N N . THR A 1 112 ? 7.146 -4.380 10.644 1.00 98.69 112 THR A N 1
ATOM 876 C CA . THR A 1 112 ? 7.705 -3.363 9.735 1.00 98.69 112 THR A CA 1
ATOM 877 C C . THR A 1 112 ? 7.756 -1.994 10.419 1.00 98.69 112 THR A C 1
ATOM 879 O O . THR A 1 112 ? 6.941 -1.704 11.297 1.00 98.69 112 THR A O 1
ATOM 882 N N . TYR A 1 113 ? 8.738 -1.158 10.069 1.00 98.69 113 TYR A N 1
ATOM 883 C CA . TYR A 1 113 ? 8.976 0.110 10.768 1.00 98.69 113 TYR A CA 1
ATOM 884 C C . TYR A 1 113 ? 8.006 1.228 10.348 1.00 98.69 113 TYR A C 1
ATOM 886 O O . TYR A 1 113 ? 7.580 2.033 11.180 1.00 98.69 113 TYR A O 1
ATOM 894 N N . TYR A 1 114 ? 7.624 1.257 9.075 1.00 98.31 114 TYR A N 1
ATOM 895 C CA . TYR A 1 114 ? 6.474 2.018 8.599 1.00 98.31 114 TYR A CA 1
ATOM 896 C C . TYR A 1 114 ? 5.312 1.039 8.439 1.00 98.31 114 TYR A C 1
ATOM 898 O O . TYR A 1 114 ? 4.846 0.479 9.434 1.00 98.31 114 TYR A O 1
ATOM 906 N N . ASP A 1 115 ? 4.853 0.787 7.219 1.00 98.75 115 ASP A N 1
ATOM 907 C CA . ASP A 1 115 ? 3.563 0.141 7.017 1.00 98.75 115 ASP A CA 1
ATOM 908 C C . ASP A 1 115 ? 3.695 -1.348 6.720 1.00 98.75 115 ASP A C 1
ATOM 910 O O . ASP A 1 115 ? 4.737 -1.843 6.288 1.00 98.75 115 ASP A O 1
ATOM 914 N N . GLY A 1 116 ? 2.644 -2.123 6.959 1.00 98.88 116 GLY A N 1
ATOM 915 C CA . GLY A 1 116 ? 2.645 -3.524 6.556 1.00 98.88 116 GLY A CA 1
ATOM 916 C C . GLY A 1 116 ? 2.615 -3.639 5.035 1.00 98.88 116 GLY A C 1
ATOM 917 O O . GLY A 1 116 ? 3.500 -4.241 4.424 1.00 98.88 116 GLY A O 1
ATOM 918 N N . VAL A 1 117 ? 1.618 -3.002 4.426 1.00 98.88 117 VAL A N 1
ATOM 919 C CA . VAL A 1 117 ? 1.482 -2.855 2.975 1.00 98.88 117 VAL A CA 1
ATOM 920 C C . VAL A 1 117 ? 1.151 -1.394 2.662 1.00 98.88 117 VAL A C 1
ATOM 922 O O . VAL A 1 117 ? 0.158 -0.876 3.166 1.00 98.88 117 VAL A O 1
ATOM 925 N N . ASP A 1 118 ? 1.968 -0.752 1.832 1.00 98.88 118 ASP A N 1
ATOM 926 C CA . ASP A 1 118 ? 1.809 0.625 1.355 1.00 98.88 118 ASP A CA 1
ATOM 927 C C . ASP A 1 118 ? 1.453 0.617 -0.138 1.00 98.88 118 ASP A C 1
ATOM 929 O O . ASP A 1 118 ? 2.291 0.364 -1.001 1.00 98.88 118 ASP A O 1
ATOM 933 N N . LEU A 1 119 ? 0.183 0.860 -0.436 1.00 98.69 119 LEU A N 1
ATOM 934 C CA . LEU A 1 119 ? -0.389 0.872 -1.781 1.00 98.69 119 LEU A CA 1
ATOM 935 C C . LEU A 1 119 ? -0.805 2.283 -2.203 1.00 98.69 119 LEU A C 1
ATOM 937 O O . LEU A 1 119 ? -1.800 2.445 -2.912 1.00 98.69 119 LEU A O 1
ATOM 941 N N . ASN A 1 120 ? -0.118 3.311 -1.697 1.00 98.69 120 ASN A N 1
ATOM 942 C CA . ASN A 1 120 ? -0.352 4.670 -2.166 1.00 98.69 120 ASN A CA 1
ATOM 943 C C . ASN A 1 120 ? 0.284 4.868 -3.551 1.00 98.69 120 ASN A C 1
ATOM 945 O O . ASN A 1 120 ? 1.332 4.298 -3.863 1.00 98.69 120 ASN A O 1
ATOM 949 N N . ALA A 1 121 ? -0.334 5.719 -4.360 1.00 98.69 121 ALA A N 1
ATOM 950 C CA . ALA A 1 121 ? 0.194 6.225 -5.618 1.00 98.69 121 ALA A CA 1
ATOM 951 C C . ALA A 1 121 ? 0.547 7.720 -5.504 1.00 98.69 121 ALA A C 1
ATOM 953 O O . ALA A 1 121 ? 1.561 8.169 -6.040 1.00 98.69 121 ALA A O 1
ATOM 954 N N . ASP A 1 122 ? -0.250 8.498 -4.774 1.00 98.69 122 ASP A N 1
ATOM 955 C CA . ASP A 1 122 ? -0.000 9.906 -4.489 1.00 98.69 122 ASP A CA 1
ATOM 956 C C . ASP A 1 122 ? 0.452 10.108 -3.035 1.00 98.69 122 ASP A C 1
ATOM 958 O O . ASP A 1 122 ? -0.058 9.490 -2.100 1.00 98.69 122 ASP A O 1
ATOM 962 N N . TYR A 1 123 ? 1.418 11.006 -2.815 1.00 97.19 123 TYR A N 1
ATOM 963 C CA . TYR A 1 123 ? 1.874 11.331 -1.462 1.00 97.19 123 TYR A CA 1
ATOM 964 C C . TYR A 1 123 ? 2.261 12.799 -1.284 1.00 97.19 123 TYR A C 1
ATOM 966 O O . TYR A 1 123 ? 2.974 13.378 -2.101 1.00 97.19 123 TYR A O 1
ATOM 974 N N . GLY A 1 124 ? 1.846 13.388 -0.161 1.00 97.25 124 GLY A N 1
ATOM 975 C CA . GLY A 1 124 ? 2.129 14.783 0.174 1.00 97.25 124 GLY A CA 1
ATOM 976 C C . GLY A 1 124 ? 1.199 15.773 -0.531 1.00 97.25 124 GLY A C 1
ATOM 977 O O . GLY A 1 124 ? 0.019 15.488 -0.746 1.00 97.25 124 GLY A O 1
ATOM 978 N N . THR A 1 125 ? 1.727 16.960 -0.832 1.00 97.31 125 THR A N 1
ATOM 979 C CA . THR A 1 125 ? 0.981 18.061 -1.461 1.00 97.31 125 THR A CA 1
ATOM 980 C C . THR A 1 125 ? 0.692 17.762 -2.938 1.00 97.31 125 THR A C 1
ATOM 982 O O . THR A 1 125 ? 1.616 17.356 -3.648 1.00 97.31 125 THR A O 1
ATOM 985 N N . PRO A 1 126 ? -0.537 18.016 -3.435 1.00 98.12 126 PRO A N 1
ATOM 986 C CA . PRO A 1 126 ? -0.882 17.804 -4.838 1.00 98.12 126 PRO A CA 1
ATOM 987 C C . PRO A 1 126 ? 0.072 18.503 -5.808 1.00 98.12 126 PRO A C 1
ATOM 989 O O . PRO A 1 126 ? 0.285 19.711 -5.717 1.00 98.12 126 PRO A O 1
ATOM 992 N N . THR A 1 127 ? 0.616 17.732 -6.748 1.00 97.31 127 THR A N 1
ATOM 993 C CA . THR A 1 127 ? 1.513 18.192 -7.820 1.00 97.31 127 THR A CA 1
ATOM 994 C C . THR A 1 127 ? 1.117 17.500 -9.125 1.00 97.31 127 THR A C 1
ATOM 996 O O . THR A 1 127 ? 0.625 16.374 -9.092 1.00 97.31 127 THR A O 1
ATOM 999 N N . GLU A 1 128 ? 1.275 18.164 -10.275 1.00 98.12 128 GLU A N 1
ATOM 1000 C CA . GLU A 1 128 ? 0.880 17.566 -11.557 1.00 98.12 128 GLU A CA 1
ATOM 1001 C C . GLU A 1 128 ? 1.718 16.326 -11.881 1.00 98.12 128 GLU A C 1
ATOM 1003 O O . GLU A 1 128 ? 2.951 16.353 -11.792 1.00 98.12 128 GLU A O 1
ATOM 1008 N N . ARG A 1 129 ? 1.037 15.254 -12.296 1.00 98.44 129 ARG A N 1
ATOM 1009 C CA . ARG A 1 129 ? 1.673 13.959 -12.537 1.00 98.44 129 ARG A CA 1
ATOM 1010 C C . ARG A 1 129 ? 2.373 13.959 -13.886 1.00 98.44 129 ARG A C 1
ATOM 1012 O O . ARG A 1 129 ? 1.798 14.355 -14.898 1.00 98.44 129 ARG A O 1
ATOM 1019 N N . GLN A 1 130 ? 3.615 13.487 -13.913 1.00 97.69 130 GLN A N 1
ATOM 1020 C CA . GLN A 1 130 ? 4.395 13.430 -15.150 1.00 97.69 130 GLN A CA 1
ATOM 1021 C C . GLN A 1 130 ? 4.303 12.042 -15.783 1.00 97.69 130 GLN A C 1
ATOM 1023 O O . GLN A 1 130 ? 4.660 11.041 -15.158 1.00 97.69 130 GLN A O 1
ATOM 1028 N N . HIS A 1 131 ? 3.861 11.981 -17.042 1.00 97.56 131 HIS A N 1
ATOM 1029 C CA . HIS A 1 131 ? 3.668 10.726 -17.783 1.00 97.56 131 HIS A CA 1
ATOM 1030 C C . HIS A 1 131 ? 2.692 9.755 -17.095 1.00 97.56 131 HIS A C 1
ATOM 1032 O O . HIS A 1 131 ? 2.901 8.540 -17.085 1.00 97.56 131 HIS A O 1
ATOM 1038 N N . ASP A 1 132 ? 1.633 10.304 -16.511 1.00 98.62 132 ASP A N 1
ATOM 1039 C CA . ASP A 1 132 ? 0.522 9.572 -15.910 1.00 98.62 132 ASP A CA 1
ATOM 1040 C C . ASP A 1 132 ? -0.773 10.385 -16.085 1.00 98.62 132 ASP A C 1
ATOM 1042 O O . ASP A 1 132 ? -0.762 11.443 -16.724 1.00 98.62 132 ASP A O 1
ATOM 1046 N N . TYR A 1 133 ? -1.894 9.917 -15.540 1.00 98.62 133 TYR A N 1
ATOM 1047 C CA . TYR A 1 133 ? -3.140 10.672 -15.560 1.00 98.62 133 TYR A CA 1
ATOM 1048 C C . TYR A 1 133 ? -3.002 12.033 -14.872 1.00 98.62 133 TYR A C 1
ATOM 1050 O O . TYR A 1 133 ? -2.504 12.149 -13.749 1.00 98.62 133 TYR A O 1
ATOM 1058 N N . THR A 1 134 ? -3.547 13.059 -15.517 1.00 98.56 134 THR A N 1
ATOM 1059 C CA . THR A 1 134 ? -3.513 14.428 -14.992 1.00 98.56 134 THR A CA 1
ATOM 1060 C C . THR A 1 134 ? -4.402 14.595 -13.760 1.00 98.56 134 THR A C 1
ATOM 1062 O O . THR A 1 134 ? -5.370 13.849 -13.564 1.00 98.56 134 THR A O 1
ATOM 1065 N N . LEU A 1 135 ? -4.137 15.626 -12.953 1.00 98.62 135 LEU A N 1
ATOM 1066 C CA . LEU A 1 135 ? -4.997 15.986 -11.817 1.00 98.62 135 LEU A CA 1
ATOM 1067 C C . LEU A 1 135 ? -6.435 16.340 -12.230 1.00 98.62 135 LEU A C 1
ATOM 1069 O O . LEU A 1 135 ? -7.366 16.147 -11.450 1.00 98.62 135 LEU A O 1
ATOM 1073 N N . ALA A 1 136 ? -6.620 16.837 -13.457 1.00 98.38 136 ALA A N 1
ATOM 1074 C CA . ALA A 1 136 ? -7.937 17.136 -14.014 1.00 98.38 136 ALA A CA 1
ATOM 1075 C C . ALA A 1 136 ? -8.734 15.868 -14.365 1.00 98.38 136 ALA A C 1
ATOM 1077 O O . ALA A 1 136 ? -9.959 15.872 -14.268 1.00 98.38 136 ALA A O 1
ATOM 1078 N N . GLN A 1 137 ? -8.055 14.786 -14.765 1.00 98.38 137 GLN A N 1
ATOM 1079 C CA . GLN A 1 137 ? -8.696 13.492 -15.022 1.00 98.38 137 GLN A CA 1
ATOM 1080 C C . GLN A 1 137 ? -9.026 12.770 -13.716 1.00 98.38 137 GLN A C 1
ATOM 1082 O O . GLN A 1 137 ? -10.131 12.256 -13.558 1.00 98.38 137 GLN A O 1
ATOM 1087 N N . TYR A 1 138 ? -8.075 12.754 -12.781 1.00 98.44 138 TYR A N 1
ATOM 1088 C CA . TYR A 1 138 ? -8.240 12.143 -11.468 1.00 98.44 138 TYR A CA 1
ATOM 1089 C C . TYR A 1 138 ? -7.589 13.012 -10.402 1.00 98.44 138 TYR A C 1
ATOM 1091 O O . TYR A 1 138 ? -6.369 13.209 -10.404 1.00 98.44 138 TYR A O 1
ATOM 1099 N N . ALA A 1 139 ? -8.406 13.472 -9.453 1.00 98.12 139 ALA A N 1
ATOM 1100 C CA . ALA A 1 139 ? -7.942 14.241 -8.308 1.00 98.12 139 ALA A CA 1
ATOM 1101 C C . ALA A 1 139 ? -6.845 13.492 -7.527 1.00 98.12 139 ALA A C 1
ATOM 1103 O O . ALA A 1 139 ? -6.701 12.268 -7.620 1.00 98.12 139 ALA A O 1
ATOM 1104 N N . TRP A 1 140 ? -6.066 14.235 -6.743 1.00 98.50 140 TRP A N 1
ATOM 1105 C CA . TRP A 1 140 ? -5.042 13.669 -5.862 1.00 98.50 140 TRP A CA 1
ATOM 1106 C C . TRP A 1 140 ? -5.628 12.577 -4.952 1.00 98.50 140 TRP A C 1
ATOM 1108 O O . TRP A 1 140 ? -6.765 12.706 -4.484 1.00 98.50 140 TRP A O 1
ATOM 1118 N N . ASN A 1 141 ? -4.869 11.505 -4.722 1.00 98.12 141 ASN A N 1
ATOM 1119 C CA . ASN A 1 141 ? -5.262 10.294 -3.993 1.00 98.12 141 ASN A CA 1
ATOM 1120 C C . ASN A 1 141 ? -6.425 9.496 -4.626 1.00 98.12 141 ASN A C 1
ATOM 1122 O O . ASN A 1 141 ? -6.977 8.618 -3.968 1.00 98.12 141 ASN A O 1
ATOM 1126 N N . ASN A 1 142 ? -6.851 9.791 -5.863 1.00 98.38 142 ASN A N 1
ATOM 1127 C CA . ASN A 1 142 ? -8.025 9.163 -6.498 1.00 98.38 142 ASN A CA 1
ATOM 1128 C C . ASN A 1 142 ? -7.749 8.570 -7.892 1.00 98.38 142 ASN A C 1
ATOM 1130 O O . ASN A 1 142 ? -8.688 8.292 -8.643 1.00 98.38 142 ASN A O 1
ATOM 1134 N N . LEU A 1 143 ? -6.481 8.325 -8.234 1.00 98.75 143 LEU A N 1
ATOM 1135 C CA . LEU A 1 143 ? -6.105 7.570 -9.435 1.00 98.75 143 LEU A CA 1
ATOM 1136 C C . LEU A 1 143 ? -6.779 6.197 -9.482 1.00 98.75 143 LEU A C 1
ATOM 1138 O O . LEU A 1 143 ? -6.880 5.568 -8.435 1.00 98.75 143 LEU A O 1
ATOM 1142 N N . PRO A 1 144 ? -7.186 5.685 -10.652 1.00 98.25 144 PRO A N 1
ATOM 1143 C CA . PRO A 1 144 ? -7.864 4.396 -10.770 1.00 98.25 144 PRO A CA 1
ATOM 1144 C C . PRO A 1 144 ? -6.867 3.229 -10.639 1.00 98.25 144 PRO A C 1
ATOM 1146 O O . PRO A 1 144 ? -6.671 2.466 -11.582 1.00 98.25 144 PRO A O 1
ATOM 1149 N N . THR A 1 145 ? -6.204 3.102 -9.485 1.00 98.44 145 THR A N 1
ATOM 1150 C CA . THR A 1 145 ? -5.137 2.116 -9.233 1.00 98.44 145 THR A CA 1
ATOM 1151 C C . THR A 1 145 ? -5.622 0.684 -9.412 1.00 98.44 145 THR A C 1
ATOM 1153 O O . THR A 1 145 ? -4.855 -0.172 -9.847 1.00 98.44 145 THR A O 1
ATOM 1156 N N . ASN A 1 146 ? -6.905 0.428 -9.127 1.00 98.12 146 ASN A N 1
ATOM 1157 C CA . ASN A 1 146 ? -7.598 -0.826 -9.421 1.00 98.12 146 ASN A CA 1
ATOM 1158 C C . ASN A 1 146 ? -6.853 -2.095 -8.950 1.00 98.12 146 ASN A C 1
ATOM 1160 O O . ASN A 1 146 ? -6.870 -3.133 -9.603 1.00 98.12 146 ASN A O 1
ATOM 1164 N N . HIS A 1 147 ? -6.169 -2.023 -7.809 1.00 98.62 147 HIS A N 1
ATOM 1165 C CA . HIS A 1 147 ? -5.503 -3.187 -7.231 1.00 98.62 147 HIS A CA 1
ATOM 1166 C C . HIS A 1 147 ? -6.512 -4.219 -6.706 1.00 98.62 147 HIS A C 1
ATOM 1168 O O . HIS A 1 147 ? -7.583 -3.871 -6.196 1.00 98.62 147 HIS A O 1
ATOM 1174 N N . ILE A 1 148 ? -6.132 -5.498 -6.777 1.00 98.62 148 ILE A N 1
ATOM 1175 C CA . ILE A 1 148 ? -6.815 -6.583 -6.063 1.00 98.62 148 ILE A CA 1
ATOM 1176 C C . ILE A 1 148 ? -6.032 -6.857 -4.790 1.00 98.62 148 ILE A C 1
ATOM 1178 O O . ILE A 1 148 ? -4.899 -7.335 -4.853 1.00 98.62 148 ILE A O 1
ATOM 1182 N N . VAL A 1 149 ? -6.652 -6.600 -3.643 1.00 98.81 149 VAL A N 1
ATOM 1183 C CA . VAL A 1 149 ? -6.028 -6.758 -2.329 1.00 98.81 149 VAL A CA 1
ATOM 1184 C C . VAL A 1 149 ? -6.837 -7.757 -1.516 1.00 98.81 149 VAL A C 1
ATOM 1186 O O . VAL A 1 149 ? -8.040 -7.589 -1.324 1.00 98.81 149 VAL A O 1
ATOM 1189 N N . SER A 1 150 ? -6.211 -8.844 -1.076 1.00 98.75 150 SER A N 1
ATOM 1190 C CA . SER A 1 150 ? -6.934 -9.943 -0.435 1.00 98.75 150 SER A CA 1
ATOM 1191 C C . SER A 1 150 ? -6.086 -10.656 0.606 1.00 98.75 150 SER A C 1
ATOM 1193 O O . SER A 1 150 ? -4.930 -10.955 0.338 1.00 98.75 150 SER A O 1
ATOM 1195 N N . ASN A 1 151 ? -6.686 -11.041 1.733 1.00 98.75 151 ASN A N 1
ATOM 1196 C CA . ASN A 1 151 ? -6.024 -11.854 2.761 1.00 98.75 151 ASN A CA 1
ATOM 1197 C C . ASN A 1 151 ? -4.689 -11.236 3.221 1.00 98.75 151 ASN A C 1
ATOM 1199 O O . ASN A 1 151 ? -3.614 -11.817 3.063 1.00 98.75 151 ASN A O 1
ATOM 1203 N N . ILE A 1 152 ? -4.769 -10.011 3.738 1.00 98.88 152 ILE A N 1
ATOM 1204 C CA . ILE A 1 152 ? -3.623 -9.312 4.329 1.00 98.88 152 ILE A CA 1
ATOM 1205 C C . ILE A 1 152 ? -3.699 -9.489 5.839 1.00 98.88 152 ILE A C 1
ATOM 1207 O O . ILE A 1 152 ? -4.731 -9.180 6.430 1.00 98.88 152 ILE A O 1
ATOM 1211 N N . GLN A 1 153 ? -2.622 -9.964 6.461 1.00 98.75 153 GLN A N 1
ATOM 1212 C CA . GLN A 1 153 ? -2.546 -10.188 7.907 1.00 98.75 153 GLN A CA 1
ATOM 1213 C C . GLN A 1 153 ? -1.377 -9.397 8.492 1.00 98.75 153 GLN A C 1
ATOM 1215 O O . GLN A 1 153 ? -0.277 -9.916 8.676 1.00 98.75 153 GLN A O 1
ATOM 1220 N N . ALA A 1 154 ? -1.610 -8.113 8.753 1.00 98.81 154 ALA A N 1
ATOM 1221 C CA . ALA A 1 154 ? -0.610 -7.224 9.324 1.00 98.81 154 ALA A CA 1
ATOM 1222 C C . ALA A 1 154 ? -0.538 -7.369 10.848 1.00 98.81 154 ALA A C 1
ATOM 1224 O O . ALA A 1 154 ? -1.553 -7.298 11.552 1.00 98.81 154 ALA A O 1
ATOM 1225 N N . TYR A 1 155 ? 0.678 -7.547 11.364 1.00 98.88 155 TYR A N 1
ATOM 1226 C CA . TYR A 1 155 ? 0.925 -7.751 12.788 1.00 98.88 155 TYR A CA 1
ATOM 1227 C C . TYR A 1 155 ? 2.043 -6.847 13.304 1.00 98.88 155 TYR A C 1
ATOM 1229 O O . TYR A 1 155 ? 3.182 -6.913 12.836 1.00 98.88 155 TYR A O 1
ATOM 1237 N N . LYS A 1 156 ? 1.723 -6.045 14.328 1.00 98.62 156 LYS A N 1
ATOM 1238 C CA . LYS A 1 156 ? 2.682 -5.202 15.064 1.00 98.62 156 LYS A CA 1
ATOM 1239 C C . LYS A 1 156 ? 3.526 -4.274 14.185 1.00 98.62 156 LYS A C 1
ATOM 1241 O O . LYS A 1 156 ? 4.686 -4.015 14.498 1.00 98.62 156 LYS A O 1
ATOM 1246 N N . THR A 1 157 ? 2.964 -3.761 13.097 1.00 98.62 157 THR A N 1
ATOM 1247 C CA . THR A 1 157 ? 3.633 -2.724 12.303 1.00 98.62 157 THR A CA 1
ATOM 1248 C C . THR A 1 157 ? 3.807 -1.465 13.158 1.00 98.62 157 THR A C 1
ATOM 1250 O O . THR A 1 157 ? 3.007 -1.176 14.053 1.00 98.62 157 THR A O 1
ATOM 1253 N N . HIS A 1 158 ? 4.890 -0.727 12.950 1.00 98.25 158 HIS A N 1
ATOM 1254 C CA . HIS A 1 158 ? 5.170 0.487 13.713 1.00 98.25 158 HIS A CA 1
ATOM 1255 C C . HIS A 1 158 ? 4.476 1.726 13.111 1.00 98.25 158 HIS A C 1
ATOM 1257 O O . HIS A 1 158 ? 4.140 2.648 13.851 1.00 98.25 158 HIS A O 1
ATOM 1263 N N . GLY A 1 159 ? 4.203 1.731 11.807 1.00 97.94 159 GLY A N 1
ATOM 1264 C CA . GLY A 1 159 ? 3.259 2.626 11.135 1.00 97.94 159 GLY A CA 1
ATOM 1265 C C . GLY A 1 159 ? 1.871 1.991 11.025 1.00 97.94 159 GLY A C 1
ATOM 1266 O O . GLY A 1 159 ? 1.316 1.528 12.028 1.00 97.94 159 GLY A O 1
ATOM 1267 N N . VAL A 1 160 ? 1.318 1.962 9.810 1.00 98.50 160 VAL A N 1
ATOM 1268 C CA . VAL A 1 160 ? -0.037 1.473 9.520 1.00 98.50 160 VAL A CA 1
ATOM 1269 C C . VAL A 1 160 ? -0.027 -0.006 9.113 1.00 98.50 160 VAL A C 1
ATOM 1271 O O . VAL A 1 160 ? 0.906 -0.476 8.472 1.00 98.50 160 VAL A O 1
ATOM 1274 N N . GLY A 1 161 ? -1.049 -0.790 9.459 1.00 98.69 161 GLY A N 1
ATOM 1275 C CA . GLY A 1 161 ? -1.151 -2.182 8.988 1.00 98.69 161 GLY A CA 1
ATOM 1276 C C . GLY A 1 161 ? -1.256 -2.278 7.457 1.00 98.69 161 GLY A C 1
ATOM 1277 O O . GLY A 1 161 ? -0.431 -2.917 6.802 1.00 98.69 161 GLY A O 1
ATOM 1278 N N . ILE A 1 162 ? -2.239 -1.588 6.880 1.00 98.44 162 ILE A N 1
ATOM 1279 C CA . ILE A 1 162 ? -2.348 -1.338 5.440 1.00 98.44 162 ILE A CA 1
ATOM 1280 C C . ILE A 1 162 ? -2.683 0.126 5.173 1.00 98.44 162 ILE A C 1
ATOM 1282 O O . ILE A 1 162 ? -3.659 0.661 5.705 1.00 98.44 162 ILE A O 1
ATOM 1286 N N . TRP A 1 163 ? -1.893 0.752 4.310 1.00 98.00 163 TRP A N 1
ATOM 1287 C CA . TRP A 1 163 ? -2.094 2.115 3.847 1.00 98.00 163 TRP A CA 1
ATOM 1288 C C . TRP A 1 163 ? -2.284 2.117 2.332 1.00 98.00 163 TRP A C 1
ATOM 1290 O O . TRP A 1 163 ? -1.589 1.400 1.621 1.00 98.00 163 TRP A O 1
ATOM 1300 N N . GLY A 1 164 ? -3.224 2.899 1.813 1.00 97.69 164 GLY A N 1
ATOM 1301 C CA . GLY A 1 164 ? -3.322 3.127 0.377 1.00 97.69 164 GLY A CA 1
ATOM 1302 C C . GLY A 1 164 ? -4.212 4.298 -0.012 1.00 97.69 164 GLY A C 1
ATOM 1303 O O . GLY A 1 164 ? -4.847 4.954 0.820 1.00 97.69 164 GLY A O 1
ATOM 1304 N N . ASP A 1 165 ? -4.297 4.523 -1.314 1.00 98.38 165 ASP A N 1
ATOM 1305 C CA . ASP A 1 165 ? -5.141 5.535 -1.932 1.00 98.38 165 ASP A CA 1
ATOM 1306 C C . ASP A 1 165 ? -5.747 5.017 -3.254 1.00 98.38 165 ASP A C 1
ATOM 1308 O O . ASP A 1 165 ? -5.880 3.810 -3.497 1.00 98.38 165 ASP A O 1
ATOM 1312 N N . GLY A 1 166 ? -6.189 5.946 -4.094 1.00 97.81 166 GLY A N 1
ATOM 1313 C CA . GLY A 1 166 ? -6.738 5.680 -5.409 1.00 97.81 166 GLY A CA 1
ATOM 1314 C C . GLY A 1 166 ? -8.231 5.381 -5.384 1.00 97.81 166 GLY A C 1
ATOM 1315 O O . GLY A 1 166 ? -8.855 5.179 -4.346 1.00 97.81 166 GLY A O 1
ATOM 1316 N N . SER A 1 167 ? -8.812 5.322 -6.566 1.00 95.88 167 SER A N 1
ATOM 1317 C CA . SER A 1 167 ? -10.155 4.835 -6.804 1.00 95.88 167 SER A CA 1
ATOM 1318 C C . SER A 1 167 ? -10.144 3.420 -7.354 1.00 95.88 167 SER A C 1
ATOM 1320 O O . SER A 1 167 ? -9.086 2.889 -7.699 1.00 95.88 167 SER A O 1
ATOM 1322 N N . THR A 1 168 ? -11.331 2.809 -7.355 1.00 92.06 168 THR A N 1
ATOM 1323 C CA . THR A 1 168 ? -11.582 1.448 -7.844 1.00 92.06 168 THR A CA 1
ATOM 1324 C C . THR A 1 168 ? -10.707 0.378 -7.167 1.00 92.06 168 THR A C 1
ATOM 1326 O O . THR A 1 168 ? -9.947 0.640 -6.227 1.00 92.06 168 THR A O 1
ATOM 1329 N N . GLY A 1 169 ? -10.867 -0.877 -7.580 1.00 90.50 169 GLY A N 1
ATOM 1330 C CA . GLY A 1 169 ? -10.251 -2.023 -6.922 1.00 90.50 169 GLY A CA 1
ATOM 1331 C C . GLY A 1 169 ? -11.095 -2.603 -5.789 1.00 90.50 169 GLY A C 1
ATOM 1332 O O . GLY A 1 169 ? -12.155 -2.092 -5.406 1.00 90.50 169 GLY A O 1
ATOM 1333 N N . PHE A 1 170 ? -10.620 -3.735 -5.285 1.00 95.38 170 PHE A N 1
ATOM 1334 C CA . PHE A 1 170 ? -11.357 -4.570 -4.349 1.00 95.38 170 PHE A CA 1
ATOM 1335 C C . PHE A 1 170 ? -10.437 -5.049 -3.234 1.00 95.38 170 PHE A C 1
ATOM 1337 O O . PHE A 1 170 ? -9.371 -5.607 -3.496 1.00 95.38 170 PHE A O 1
ATOM 1344 N N . TYR A 1 171 ? -10.874 -4.817 -1.999 1.00 98.25 171 TYR A N 1
ATOM 1345 C CA . TYR A 1 171 ? -10.137 -5.128 -0.784 1.00 98.25 171 TYR A CA 1
ATOM 1346 C C . TYR A 1 171 ? -10.964 -6.119 0.018 1.00 98.25 171 TYR A C 1
ATOM 1348 O O . TYR A 1 171 ? -12.096 -5.815 0.393 1.00 98.25 171 TYR A O 1
ATOM 1356 N N . ARG A 1 172 ? -10.423 -7.306 0.291 1.00 98.44 172 ARG A N 1
ATOM 1357 C CA . ARG A 1 172 ? -11.118 -8.283 1.129 1.00 98.44 172 ARG A CA 1
ATOM 1358 C C . ARG A 1 172 ? -10.233 -8.970 2.145 1.00 98.44 172 ARG A C 1
ATOM 1360 O O . ARG A 1 172 ? -9.047 -9.168 1.903 1.00 98.44 172 ARG A O 1
ATOM 1367 N N . ASP A 1 173 ? -10.850 -9.400 3.235 1.00 98.69 173 ASP A N 1
ATOM 1368 C CA . ASP A 1 173 ? -10.210 -10.225 4.258 1.00 98.69 173 ASP A CA 1
ATOM 1369 C C . ASP A 1 173 ? -8.924 -9.550 4.758 1.00 98.69 173 ASP A C 1
ATOM 1371 O O . ASP A 1 173 ? -7.818 -10.080 4.665 1.00 98.69 173 ASP A O 1
ATOM 1375 N N . ILE A 1 174 ? -9.075 -8.307 5.213 1.00 98.75 174 ILE A N 1
ATOM 1376 C CA . ILE A 1 174 ? -7.970 -7.483 5.698 1.00 98.75 174 ILE A CA 1
ATOM 1377 C C . ILE A 1 174 ? -7.982 -7.543 7.217 1.00 98.75 174 ILE A C 1
ATOM 1379 O O . ILE A 1 174 ? -8.921 -7.070 7.855 1.00 98.75 174 ILE A O 1
ATOM 1383 N N . TYR A 1 175 ? -6.932 -8.114 7.790 1.00 98.69 175 TYR A N 1
ATOM 1384 C CA . TYR A 1 175 ? -6.712 -8.223 9.222 1.00 98.69 175 TYR A CA 1
ATOM 1385 C C . TYR A 1 175 ? -5.484 -7.405 9.609 1.00 98.69 175 TYR A C 1
ATOM 1387 O O . TYR A 1 175 ? -4.376 -7.678 9.157 1.00 98.69 175 TYR A O 1
ATOM 1395 N N . ALA A 1 176 ? -5.670 -6.424 10.485 1.00 98.56 176 ALA A N 1
ATOM 1396 C CA . ALA A 1 176 ? -4.574 -5.675 11.086 1.00 98.56 176 ALA A CA 1
ATOM 1397 C C . ALA A 1 176 ? -4.667 -5.767 12.605 1.00 98.56 176 ALA A C 1
ATOM 1399 O O . ALA A 1 176 ? -5.742 -5.573 13.182 1.00 98.56 176 ALA A O 1
ATOM 1400 N N . SER A 1 177 ? -3.547 -6.050 13.265 1.00 98.38 177 SER A N 1
ATOM 1401 C CA . SER A 1 177 ? -3.527 -6.198 14.717 1.00 98.38 177 SER A CA 1
ATOM 1402 C C . SER A 1 177 ? -2.275 -5.626 15.370 1.00 98.38 177 SER A C 1
ATOM 1404 O O . SER A 1 177 ? -1.151 -5.858 14.920 1.00 98.38 177 SER A O 1
ATOM 1406 N N . TYR A 1 178 ? -2.489 -4.906 16.474 1.00 9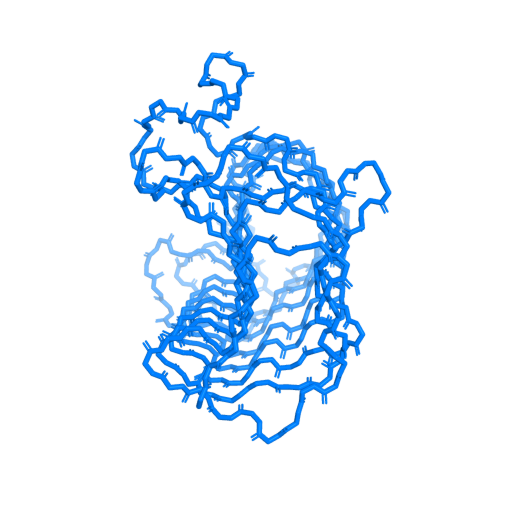7.88 178 TYR A N 1
ATOM 1407 C CA . TYR A 1 178 ? -1.446 -4.305 17.309 1.00 97.88 178 TYR A CA 1
ATOM 1408 C C . TYR A 1 178 ? -0.488 -3.362 16.568 1.00 97.88 178 TYR A C 1
ATOM 1410 O O . TYR A 1 178 ? 0.643 -3.165 17.015 1.00 97.88 178 TYR A O 1
ATOM 1418 N N . SER A 1 179 ? -0.922 -2.783 15.448 1.00 98.19 179 SER A N 1
ATOM 1419 C CA . SER A 1 179 ? -0.171 -1.728 14.767 1.00 98.19 179 SER A CA 1
ATOM 1420 C C . SER A 1 179 ? -0.038 -0.541 15.721 1.00 98.19 179 SER A C 1
ATOM 1422 O O . SER A 1 179 ? -1.000 -0.184 16.414 1.00 98.19 179 SER A O 1
ATOM 1424 N N . ARG A 1 180 ? 1.157 0.054 15.813 1.00 97.19 180 ARG A N 1
ATOM 1425 C CA . ARG A 1 180 ? 1.362 1.240 16.656 1.00 97.19 180 ARG A CA 1
ATOM 1426 C C . ARG A 1 180 ? 0.528 2.409 16.145 1.00 97.19 180 ARG A C 1
ATOM 1428 O O . ARG A 1 180 ? -0.062 3.085 16.984 1.00 97.19 180 ARG A O 1
ATOM 1435 N N . GLY A 1 181 ? 0.456 2.584 14.826 1.00 97.19 181 GLY A N 1
ATOM 1436 C CA . GLY A 1 181 ? -0.491 3.477 14.173 1.00 97.19 181 GLY A CA 1
ATOM 1437 C C . GLY A 1 181 ? -1.815 2.795 13.815 1.00 97.19 181 GLY A C 1
ATOM 1438 O O . GLY A 1 181 ? -2.180 1.767 14.393 1.00 97.19 181 GLY A O 1
ATOM 1439 N N . ALA A 1 182 ? -2.549 3.355 12.855 1.00 97.56 182 ALA A N 1
ATOM 1440 C CA . ALA A 1 182 ? -3.797 2.788 12.347 1.00 97.56 182 ALA A CA 1
ATOM 1441 C C . ALA A 1 182 ? 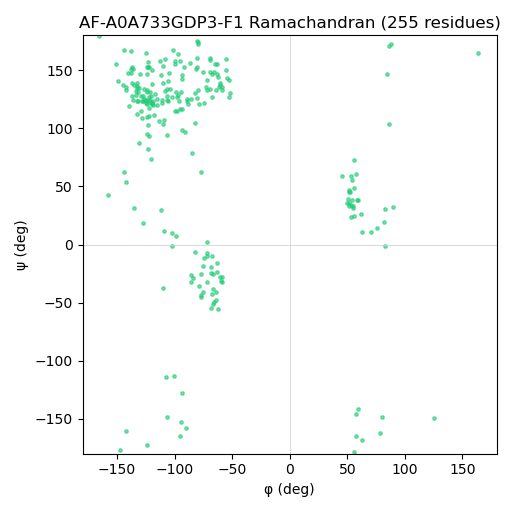-3.620 1.341 11.841 1.00 97.56 182 ALA A C 1
ATOM 1443 O O . ALA A 1 182 ? -2.573 0.937 11.348 1.00 97.56 182 ALA A O 1
ATOM 1444 N N . GLY A 1 183 ? -4.666 0.526 11.929 1.00 98.19 183 GLY A N 1
ATOM 1445 C CA . GLY A 1 183 ? -4.661 -0.798 11.308 1.00 98.19 183 GLY A CA 1
ATOM 1446 C C . GLY A 1 183 ? -4.880 -0.704 9.804 1.00 98.19 183 GLY A C 1
ATOM 1447 O O . GLY A 1 183 ? -4.212 -1.376 9.024 1.00 98.19 183 GLY A O 1
ATOM 1448 N N . ILE A 1 184 ? -5.826 0.145 9.406 1.00 98.50 184 ILE A N 1
ATOM 1449 C CA . ILE A 1 184 ? -6.246 0.339 8.020 1.00 98.50 184 ILE A CA 1
ATOM 1450 C C . ILE A 1 184 ? -6.379 1.844 7.790 1.00 98.50 184 ILE A C 1
ATOM 1452 O O . ILE A 1 184 ? -7.132 2.505 8.503 1.00 98.50 184 ILE A O 1
ATOM 1456 N N . PHE A 1 185 ? -5.679 2.380 6.793 1.00 98.25 185 PHE A N 1
ATOM 1457 C CA . PHE A 1 185 ? -5.781 3.782 6.392 1.00 98.25 185 PHE A CA 1
ATOM 1458 C C . PHE A 1 185 ? -5.928 3.867 4.874 1.00 98.25 185 PHE A C 1
ATOM 1460 O O . PHE A 1 185 ? -4.984 3.587 4.144 1.00 98.25 185 PHE A O 1
ATOM 1467 N N . ILE A 1 186 ? -7.088 4.298 4.377 1.00 97.88 186 ILE A N 1
ATOM 1468 C CA . ILE A 1 186 ? -7.313 4.501 2.943 1.00 97.88 186 ILE A CA 1
ATOM 1469 C C . ILE A 1 186 ? -7.771 5.931 2.673 1.00 97.88 186 ILE A C 1
ATOM 1471 O O . ILE A 1 186 ? -8.814 6.360 3.161 1.00 97.88 186 ILE A O 1
ATOM 1475 N N . LYS A 1 187 ? -7.005 6.661 1.858 1.00 97.06 187 LYS A N 1
ATOM 1476 C CA . LYS A 1 187 ? -7.324 8.049 1.475 1.00 97.06 187 LYS A CA 1
ATOM 1477 C C . LYS A 1 187 ? -8.302 8.159 0.305 1.00 97.06 187 LYS A C 1
ATOM 1479 O O . LYS A 1 187 ? -9.014 9.150 0.175 1.00 97.06 187 LYS A O 1
ATOM 1484 N N . GLY A 1 188 ? -8.291 7.169 -0.581 1.00 95.69 188 GLY A N 1
ATOM 1485 C CA . GLY A 1 188 ? -9.041 7.196 -1.833 1.00 95.69 188 GLY A CA 1
ATOM 1486 C C . GLY A 1 188 ? -10.531 6.857 -1.698 1.00 95.69 188 GLY A C 1
ATOM 1487 O O . GLY A 1 188 ? -11.004 6.447 -0.635 1.00 95.69 188 GLY A O 1
ATOM 1488 N N . SER A 1 189 ? -11.273 7.033 -2.796 1.00 96.81 189 SER A N 1
ATOM 1489 C CA . SER A 1 189 ? -12.735 6.849 -2.875 1.00 96.81 189 SER A CA 1
ATOM 1490 C C . SER A 1 189 ? -13.148 5.830 -3.940 1.00 96.81 189 SER A C 1
ATOM 1492 O O . SER A 1 189 ? -12.459 5.636 -4.932 1.00 96.81 189 SER A O 1
ATOM 1494 N N . GLY A 1 190 ? -14.334 5.240 -3.815 1.00 96.31 190 GLY A N 1
ATOM 1495 C CA . GLY A 1 190 ? -14.928 4.359 -4.824 1.00 96.31 190 GLY A CA 1
ATOM 1496 C C . GLY A 1 190 ? -14.418 2.919 -4.773 1.00 96.31 190 GLY A C 1
ATOM 1497 O O . GLY A 1 190 ? -14.532 2.195 -5.763 1.00 96.31 190 GLY A O 1
ATOM 1498 N N . LYS A 1 191 ? -13.836 2.500 -3.645 1.00 96.12 191 LYS A N 1
ATOM 1499 C CA . LYS A 1 191 ? -13.404 1.120 -3.416 1.00 96.12 191 LYS A CA 1
ATOM 1500 C C . LYS A 1 191 ? -14.504 0.303 -2.747 1.00 96.12 191 LYS A C 1
ATOM 1502 O O . LYS A 1 191 ? -15.333 0.828 -1.999 1.00 96.12 191 LYS A O 1
ATOM 1507 N N . ASN A 1 192 ? -14.463 -1.002 -3.001 1.00 97.06 192 ASN A N 1
ATOM 1508 C CA . ASN A 1 192 ? -15.306 -1.982 -2.329 1.00 97.06 192 ASN A CA 1
ATOM 1509 C C . ASN A 1 192 ? -14.465 -2.773 -1.327 1.00 97.06 192 ASN A C 1
ATOM 1511 O O . ASN A 1 192 ? -13.474 -3.405 -1.707 1.00 97.06 192 ASN A O 1
ATOM 1515 N N . PHE A 1 193 ? -14.889 -2.751 -0.069 1.00 98.19 193 PHE A N 1
ATOM 1516 C CA . PHE A 1 193 ? -14.271 -3.478 1.028 1.00 98.19 193 PHE A CA 1
ATOM 1517 C C . PHE A 1 193 ? -15.179 -4.608 1.496 1.00 98.19 193 PHE A C 1
ATOM 1519 O O . PHE A 1 193 ? -16.388 -4.420 1.644 1.00 98.19 193 PHE A O 1
ATOM 1526 N N . LYS A 1 194 ? -14.585 -5.765 1.782 1.00 98.56 194 LYS A N 1
ATOM 1527 C CA . LYS A 1 194 ? -15.276 -6.893 2.399 1.00 98.56 194 LYS A CA 1
ATOM 1528 C C . LYS A 1 194 ? -14.459 -7.479 3.544 1.00 98.56 194 LYS A C 1
ATOM 1530 O O . LYS A 1 194 ? -13.288 -7.776 3.352 1.00 98.56 194 LYS A O 1
ATOM 1535 N N . ASN A 1 195 ? -15.070 -7.720 4.697 1.00 98.44 195 ASN A N 1
ATOM 1536 C CA . ASN A 1 195 ? -14.419 -8.361 5.845 1.00 98.44 195 ASN A CA 1
ATOM 1537 C C . ASN A 1 195 ? -13.136 -7.635 6.295 1.00 98.44 195 ASN A C 1
ATOM 1539 O O . ASN A 1 195 ? -12.016 -8.116 6.102 1.00 98.44 195 ASN A O 1
ATOM 1543 N N . LEU A 1 196 ? -13.300 -6.469 6.913 1.00 98.69 196 LEU A N 1
ATOM 1544 C CA . LEU A 1 196 ? -12.209 -5.751 7.569 1.00 98.69 196 LEU A CA 1
ATOM 1545 C C . LEU A 1 196 ? -12.181 -6.109 9.049 1.00 98.69 196 LEU A C 1
ATOM 1547 O O . LEU A 1 196 ? -13.208 -6.033 9.716 1.00 98.69 196 LEU A O 1
ATOM 1551 N N . THR A 1 197 ? -11.014 -6.456 9.581 1.00 98.50 197 THR A N 1
ATOM 1552 C CA . THR A 1 197 ? -10.833 -6.670 11.015 1.00 98.50 197 THR A CA 1
ATOM 1553 C C . THR A 1 197 ? -9.682 -5.840 11.559 1.00 98.50 197 THR A C 1
ATOM 1555 O O . THR A 1 197 ? -8.543 -5.948 11.106 1.00 98.50 197 THR A O 1
ATOM 1558 N N . SER A 1 198 ? -9.988 -5.044 12.582 1.00 97.69 198 SER A N 1
ATOM 1559 C CA . SER A 1 198 ? -9.018 -4.279 13.358 1.00 97.69 198 SER A CA 1
ATOM 1560 C C . SER A 1 198 ? -8.993 -4.780 14.797 1.00 97.69 198 SER A C 1
ATOM 1562 O O . SER A 1 198 ? -10.029 -4.828 15.461 1.00 97.69 198 SER A O 1
ATOM 1564 N N . ILE A 1 199 ? -7.809 -5.147 15.288 1.00 97.25 199 ILE A N 1
ATOM 1565 C CA . ILE A 1 199 ? -7.612 -5.611 16.664 1.00 97.25 199 ILE A CA 1
ATOM 1566 C C . ILE A 1 199 ? -6.556 -4.741 17.334 1.00 97.25 199 ILE A C 1
ATOM 1568 O O . ILE A 1 199 ? -5.371 -4.851 17.024 1.00 97.25 199 ILE A O 1
ATOM 1572 N N . GLN A 1 200 ? -6.973 -3.910 18.288 1.00 95.50 200 GLN A N 1
ATOM 1573 C CA . GLN A 1 200 ? -6.070 -3.121 19.131 1.00 95.50 200 GLN A CA 1
ATOM 1574 C C . GLN A 1 200 ? -5.020 -2.318 18.333 1.00 95.50 200 GLN A C 1
ATOM 1576 O O . GLN A 1 200 ? -3.855 -2.246 18.723 1.00 95.50 200 GLN A O 1
ATOM 1581 N N . ASN A 1 201 ? -5.411 -1.742 17.195 1.00 96.88 201 ASN A N 1
ATOM 1582 C CA . ASN A 1 201 ? -4.557 -0.802 16.466 1.00 96.88 201 ASN A CA 1
ATOM 1583 C C . ASN A 1 201 ? -4.629 0.598 17.102 1.00 96.88 201 ASN A C 1
ATOM 1585 O O . ASN A 1 201 ? -5.383 0.816 18.055 1.00 96.88 201 ASN A O 1
ATOM 1589 N N . ASN A 1 202 ? -3.818 1.533 16.608 1.00 96.19 202 ASN A N 1
ATOM 1590 C CA . ASN A 1 202 ? -3.399 2.722 17.351 1.00 96.19 202 ASN A CA 1
ATOM 1591 C C . ASN A 1 202 ? -2.846 2.320 18.735 1.00 96.19 202 ASN A C 1
ATOM 1593 O O . ASN A 1 202 ? -3.223 2.852 19.781 1.00 96.19 202 ASN A O 1
ATOM 1597 N N . ALA A 1 203 ? -1.974 1.306 18.76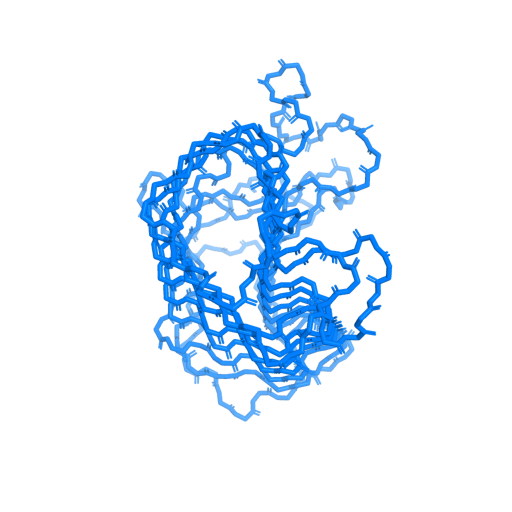0 1.00 95.00 203 ALA A N 1
ATOM 1598 C CA . ALA A 1 203 ? -1.406 0.782 19.999 1.00 95.00 203 ALA A CA 1
ATOM 1599 C C . ALA A 1 203 ? -0.441 1.774 20.676 1.00 95.00 203 ALA A C 1
ATOM 1601 O O . ALA A 1 203 ? -0.187 1.657 21.875 1.00 95.00 203 ALA A O 1
ATOM 1602 N N . ALA A 1 204 ? 0.084 2.759 19.936 1.00 94.19 204 ALA A N 1
ATOM 1603 C CA . ALA A 1 204 ? 0.832 3.877 20.510 1.00 94.19 204 ALA A CA 1
ATOM 1604 C C . ALA A 1 204 ? -0.070 4.908 21.210 1.00 94.19 204 ALA A C 1
ATOM 1606 O O . ALA A 1 204 ? 0.444 5.747 21.949 1.00 94.19 204 ALA A O 1
ATOM 1607 N N . ASN A 1 205 ? -1.392 4.813 21.022 1.00 91.81 205 ASN A N 1
ATOM 1608 C CA . ASN A 1 205 ? -2.395 5.706 21.588 1.00 91.81 205 ASN A CA 1
ATOM 1609 C C . ASN A 1 205 ? -2.200 7.178 21.174 1.00 91.81 205 ASN A C 1
ATOM 1611 O O . ASN A 1 205 ? -2.394 8.099 21.976 1.00 91.81 205 ASN A O 1
ATOM 1615 N N . THR A 1 206 ? -1.796 7.393 19.920 1.00 91.62 206 THR A N 1
ATOM 1616 C CA . THR A 1 206 ? -1.511 8.708 19.342 1.00 91.62 206 THR A CA 1
ATOM 1617 C C . THR A 1 206 ? -2.802 9.530 19.217 1.00 91.62 206 THR A C 1
ATOM 1619 O O . THR A 1 206 ? -3.765 9.054 18.607 1.00 91.62 206 THR A O 1
ATOM 1622 N N . PRO A 1 207 ? -2.852 10.770 19.749 1.00 89.00 207 PRO A N 1
ATOM 1623 C CA . PRO A 1 207 ? -4.010 11.644 19.585 1.00 89.00 207 PRO A CA 1
ATOM 1624 C C . PRO A 1 207 ? -4.324 11.932 18.113 1.00 89.00 207 PRO A C 1
ATOM 1626 O O . PRO A 1 207 ? -3.436 12.295 17.346 1.00 89.00 207 PRO A O 1
ATOM 1629 N N . GLY A 1 208 ? -5.599 11.816 17.737 1.00 86.19 208 GLY A N 1
ATOM 1630 C CA . GLY A 1 208 ? -6.068 12.065 16.368 1.00 86.19 208 GLY A CA 1
ATOM 1631 C C . GLY A 1 208 ? -5.893 10.889 15.402 1.00 86.19 208 GLY A C 1
ATOM 1632 O O . GLY A 1 208 ? -6.316 10.991 14.255 1.00 86.19 208 GLY A O 1
ATOM 1633 N N . GLU A 1 209 ? -5.317 9.773 15.852 1.00 94.12 209 GLU A N 1
ATOM 1634 C CA . GLU A 1 209 ? -5.170 8.564 15.045 1.00 94.12 209 GLU A CA 1
ATOM 1635 C C . GLU A 1 209 ? -6.298 7.564 15.329 1.00 94.12 209 GLU A C 1
ATOM 1637 O O . GLU A 1 209 ? -6.570 7.207 16.477 1.00 94.12 209 GLU A O 1
ATOM 1642 N N . ASN A 1 210 ? -6.964 7.093 14.277 1.00 96.06 210 ASN A N 1
ATOM 1643 C CA . ASN A 1 210 ? -8.055 6.122 14.379 1.00 96.06 210 ASN A CA 1
ATOM 1644 C C . ASN A 1 210 ? -7.532 4.702 14.132 1.00 96.06 210 ASN A C 1
ATOM 1646 O O . ASN A 1 210 ? -6.450 4.520 13.577 1.00 96.06 210 ASN A O 1
ATOM 1650 N N . GLN A 1 211 ? -8.296 3.671 14.498 1.00 95.75 211 GLN A N 1
ATOM 1651 C CA . GLN A 1 211 ? -7.899 2.305 14.138 1.00 95.75 211 GLN A CA 1
ATOM 1652 C C . GLN A 1 211 ? -8.150 1.984 12.667 1.00 95.75 211 GLN A C 1
ATOM 1654 O O . GLN A 1 211 ? -7.330 1.324 12.028 1.00 95.75 211 GLN A O 1
ATOM 1659 N N . ILE A 1 212 ? -9.289 2.433 12.149 1.00 97.75 212 ILE A N 1
ATOM 1660 C CA . ILE A 1 212 ? -9.645 2.354 10.738 1.00 97.75 212 ILE A CA 1
ATOM 1661 C C . ILE A 1 212 ? -9.974 3.771 10.272 1.00 97.75 212 ILE A C 1
ATOM 1663 O O . ILE A 1 212 ? -10.859 4.413 10.835 1.00 97.75 212 ILE A O 1
ATOM 1667 N N . THR A 1 213 ? -9.286 4.231 9.233 1.00 97.94 213 THR A N 1
ATOM 1668 C CA . THR A 1 213 ? -9.548 5.503 8.552 1.00 97.94 213 THR A CA 1
ATOM 1669 C C . THR A 1 213 ? -9.839 5.226 7.082 1.00 97.94 213 THR A C 1
ATOM 1671 O O . THR A 1 213 ? -9.018 4.620 6.395 1.00 97.94 213 THR A O 1
ATOM 1674 N N . LEU A 1 214 ? -10.996 5.666 6.596 1.00 97.81 214 LEU A N 1
ATOM 1675 C CA . LEU A 1 214 ? -11.413 5.600 5.196 1.00 97.81 214 LEU A CA 1
ATOM 1676 C C . LEU A 1 214 ? -11.929 6.991 4.792 1.00 97.81 214 LEU A C 1
ATOM 1678 O O . LEU A 1 214 ? -13.117 7.279 4.921 1.00 97.81 214 LEU A O 1
ATOM 1682 N N . ASP A 1 215 ? -11.029 7.869 4.342 1.00 96.25 215 ASP A N 1
ATOM 1683 C CA . ASP A 1 215 ? -11.338 9.295 4.123 1.00 96.25 215 ASP A CA 1
ATOM 1684 C C . ASP A 1 215 ? -12.343 9.509 2.978 1.00 96.25 215 ASP A C 1
ATOM 1686 O O . ASP A 1 215 ? -13.221 10.377 3.036 1.00 96.25 215 ASP A O 1
ATOM 1690 N N . GLY A 1 216 ? -12.201 8.713 1.917 1.00 95.75 216 GLY A N 1
ATOM 1691 C CA . GLY A 1 216 ? -13.033 8.786 0.727 1.00 95.75 216 GLY A CA 1
ATOM 1692 C C . GLY A 1 216 ? -14.396 8.109 0.865 1.00 95.75 216 GLY A C 1
ATOM 1693 O O . GLY A 1 216 ? -14.705 7.436 1.850 1.00 95.75 216 GLY A O 1
ATOM 1694 N N . ALA A 1 217 ? -15.221 8.261 -0.170 1.00 97.38 217 ALA A N 1
ATOM 1695 C CA . ALA A 1 217 ? -16.530 7.619 -0.238 1.00 97.38 217 ALA A CA 1
ATOM 1696 C C . ALA A 1 217 ? -16.406 6.170 -0.721 1.00 97.38 217 ALA A C 1
ATOM 1698 O O . ALA A 1 217 ? -16.189 5.935 -1.908 1.00 97.38 217 ALA A O 1
ATOM 1699 N N . ASN A 1 218 ? -16.528 5.196 0.181 1.00 97.75 218 ASN A N 1
ATOM 1700 C CA . ASN A 1 218 ? -16.346 3.773 -0.114 1.00 97.75 218 ASN A CA 1
ATOM 1701 C C . ASN A 1 218 ? -17.569 2.934 0.292 1.00 97.75 218 ASN A C 1
ATOM 1703 O O . ASN A 1 218 ? -18.433 3.389 1.043 1.00 97.75 218 ASN A O 1
ATOM 1707 N N . ILE A 1 219 ? -17.643 1.695 -0.198 1.00 97.88 219 ILE A N 1
ATOM 1708 C CA . ILE A 1 219 ? -18.665 0.718 0.205 1.00 97.88 219 ILE A CA 1
ATOM 1709 C C . ILE A 1 219 ? -17.977 -0.382 1.002 1.00 97.88 219 ILE A C 1
ATOM 1711 O O . ILE A 1 219 ? -17.023 -0.992 0.517 1.00 97.88 219 ILE A O 1
ATOM 1715 N N . ILE A 1 220 ? -18.446 -0.628 2.224 1.00 97.88 220 ILE A N 1
ATOM 1716 C CA . ILE A 1 220 ? -17.832 -1.574 3.155 1.00 97.88 220 ILE A CA 1
ATOM 1717 C C . ILE A 1 220 ? -18.892 -2.554 3.659 1.00 97.88 220 ILE A C 1
ATOM 1719 O O . ILE A 1 220 ? -19.906 -2.157 4.237 1.00 97.88 220 ILE A O 1
ATOM 1723 N N . ASP A 1 221 ? -18.636 -3.843 3.460 1.00 98.38 221 ASP A N 1
ATOM 1724 C CA . ASP A 1 221 ? -19.454 -4.947 3.963 1.00 98.38 221 ASP A CA 1
ATOM 1725 C C . ASP A 1 221 ? -18.645 -5.812 4.933 1.00 98.38 221 ASP A C 1
ATOM 1727 O O . ASP A 1 221 ? -17.701 -6.500 4.545 1.00 98.38 221 ASP A O 1
ATOM 1731 N N . GLY A 1 222 ? -19.013 -5.772 6.211 1.00 98.06 222 GLY A N 1
ATOM 1732 C CA . GLY A 1 222 ? -18.355 -6.538 7.261 1.00 98.06 222 GLY A CA 1
ATOM 1733 C C . GLY A 1 222 ? -17.147 -5.805 7.827 1.00 98.06 222 GLY A C 1
ATOM 1734 O O . GLY A 1 222 ? -16.065 -5.796 7.237 1.00 98.06 222 GLY A O 1
ATOM 1735 N N . VAL A 1 223 ? -17.322 -5.233 9.016 1.00 98.25 223 VAL A N 1
ATOM 1736 C CA . VAL A 1 223 ? -16.241 -4.632 9.803 1.00 98.25 223 VAL A CA 1
ATOM 1737 C C . VAL A 1 223 ? -16.281 -5.223 11.200 1.00 98.25 223 VAL A C 1
ATOM 1739 O O . VAL A 1 223 ? -17.319 -5.193 11.850 1.00 98.25 223 VAL A O 1
ATOM 1742 N N . ASN A 1 224 ? -15.156 -5.734 11.679 1.00 98.12 224 ASN A N 1
ATOM 1743 C CA . ASN A 1 224 ? -15.004 -6.260 13.024 1.00 98.12 224 ASN A CA 1
ATOM 1744 C C . ASN A 1 224 ? -13.932 -5.463 13.772 1.00 98.12 224 ASN A C 1
ATOM 1746 O O . ASN A 1 224 ? -12.787 -5.388 13.327 1.00 98.12 224 ASN A O 1
ATOM 1750 N N . ILE A 1 225 ? -14.291 -4.869 14.908 1.00 96.88 225 ILE A N 1
ATOM 1751 C CA . ILE A 1 225 ? -13.367 -4.071 15.720 1.00 96.88 225 ILE A CA 1
ATOM 1752 C C . ILE A 1 225 ? -13.290 -4.655 17.122 1.00 96.88 225 ILE A C 1
ATOM 1754 O O . ILE A 1 225 ? -14.304 -4.802 17.807 1.00 96.88 225 ILE A O 1
ATOM 1758 N N . ILE A 1 226 ? -12.069 -4.968 17.553 1.00 94.31 226 ILE A N 1
ATOM 1759 C CA . ILE A 1 226 ? -11.783 -5.537 18.868 1.00 94.31 226 ILE A CA 1
ATOM 1760 C C . ILE A 1 226 ? -10.799 -4.626 19.603 1.00 94.31 226 ILE A C 1
ATOM 1762 O O . ILE A 1 226 ? -9.612 -4.576 19.274 1.00 94.31 226 ILE A O 1
ATOM 1766 N N . ASN A 1 227 ? -11.294 -3.958 20.646 1.00 89.62 227 ASN A N 1
ATOM 1767 C CA . ASN A 1 227 ? -10.498 -3.111 21.533 1.00 89.62 227 ASN A CA 1
ATOM 1768 C C . ASN A 1 227 ? -10.395 -3.765 22.910 1.00 89.62 227 ASN A C 1
ATOM 1770 O O . ASN A 1 227 ? -11.417 -4.001 23.559 1.00 89.62 227 ASN A O 1
ATOM 1774 N N . TYR A 1 228 ? -9.167 -4.021 23.362 1.00 88.38 228 TYR A N 1
ATOM 1775 C CA . TYR A 1 228 ? -8.858 -4.380 24.749 1.00 88.38 228 TYR A CA 1
ATOM 1776 C C . TYR A 1 228 ? -8.681 -3.128 25.614 1.00 88.38 228 TYR A C 1
ATOM 1778 O O . TYR A 1 228 ? -9.034 -3.127 26.791 1.00 88.38 228 TYR A O 1
ATOM 1786 N N . THR A 1 229 ? -8.177 -2.047 25.019 1.00 85.25 229 THR A N 1
ATOM 1787 C CA . THR A 1 229 ? -8.140 -0.699 25.589 1.00 85.25 229 THR A CA 1
ATOM 1788 C C . THR A 1 22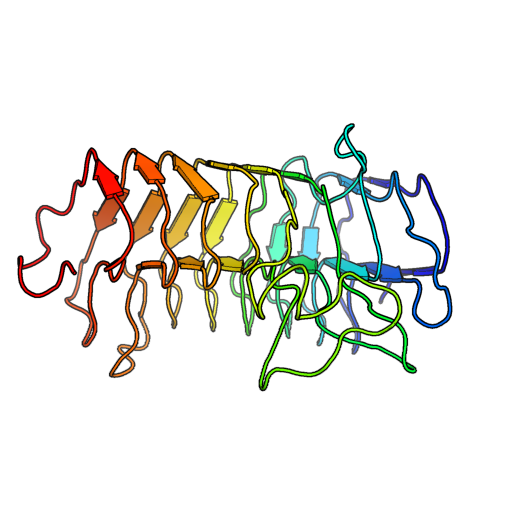9 ? -8.692 0.298 24.575 1.00 85.25 229 THR A C 1
ATOM 1790 O O . THR A 1 229 ? -8.536 0.114 23.367 1.00 85.25 229 THR A O 1
ATOM 1793 N N . GLN A 1 230 ? -9.360 1.350 25.054 1.00 81.44 230 GLN A N 1
ATOM 1794 C CA . GLN A 1 230 ? -9.883 2.392 24.168 1.00 81.44 230 GLN A CA 1
ATOM 1795 C C . GLN A 1 230 ? -8.732 3.278 23.670 1.00 81.44 230 GLN A C 1
ATOM 1797 O O . GLN A 1 230 ? -8.033 3.848 24.514 1.00 81.44 230 GLN A O 1
ATOM 1802 N N . PRO A 1 231 ? -8.518 3.401 22.347 1.00 81.19 231 PRO A N 1
ATOM 1803 C CA . PRO A 1 231 ? -7.577 4.373 21.804 1.00 81.19 231 PRO A CA 1
ATOM 1804 C C . PRO A 1 231 ? -8.111 5.802 21.992 1.00 81.19 231 PRO A C 1
ATOM 1806 O O . PRO A 1 231 ? -9.307 6.018 22.182 1.00 81.19 231 PRO A O 1
ATOM 1809 N N . THR A 1 232 ? -7.220 6.789 21.926 1.00 87.06 232 THR A N 1
ATOM 1810 C CA . THR A 1 232 ? -7.563 8.220 22.001 1.00 87.06 232 THR A CA 1
ATOM 1811 C C . THR A 1 232 ? -8.335 8.722 20.781 1.00 87.06 232 THR A C 1
ATOM 1813 O O . THR A 1 232 ? -9.056 9.712 20.899 1.00 87.06 232 THR A O 1
ATOM 1816 N N . GLY A 1 233 ? -8.194 8.070 19.623 1.00 91.06 233 GLY A N 1
ATOM 1817 C CA . GLY A 1 233 ? -8.989 8.347 18.424 1.00 91.06 233 GLY A CA 1
ATOM 1818 C C . GLY A 1 233 ? -10.212 7.442 18.263 1.00 91.06 233 GLY A C 1
ATOM 1819 O O . GLY A 1 233 ? -10.661 6.767 19.191 1.00 91.06 233 GLY A O 1
ATOM 1820 N N . LEU A 1 234 ? -10.774 7.443 17.056 1.00 94.44 234 LEU A N 1
ATOM 1821 C CA . LEU A 1 234 ? -11.966 6.671 16.720 1.00 94.44 234 LEU A CA 1
ATOM 1822 C C . LEU A 1 234 ? -11.608 5.208 16.418 1.00 94.44 234 LEU A C 1
ATOM 1824 O O . LEU A 1 234 ? -10.527 4.882 15.925 1.00 94.44 234 LEU A O 1
ATOM 1828 N N . ALA A 1 235 ? -12.541 4.305 16.683 1.00 94.62 235 ALA A N 1
ATOM 1829 C CA . ALA A 1 235 ? -12.468 2.920 16.254 1.00 94.62 235 ALA A CA 1
ATOM 1830 C C . ALA A 1 235 ? -12.590 2.831 14.729 1.00 94.62 235 ALA A C 1
ATOM 1832 O O . ALA A 1 235 ? -11.832 2.114 14.081 1.00 94.62 235 ALA A O 1
ATOM 1833 N N . ILE A 1 236 ? -13.507 3.607 14.156 1.00 96.31 236 ILE A N 1
ATOM 1834 C CA . ILE A 1 236 ? -13.636 3.778 12.714 1.00 96.31 236 ILE A CA 1
ATOM 1835 C C . ILE A 1 236 ? -14.007 5.223 12.397 1.00 96.31 236 ILE A C 1
ATOM 1837 O O . ILE A 1 236 ? -14.897 5.797 13.025 1.00 96.31 236 ILE A O 1
ATOM 1841 N N . PHE A 1 237 ? -13.299 5.788 11.426 1.00 97.38 237 PHE A N 1
ATOM 1842 C CA . PHE A 1 237 ? -13.594 7.066 10.799 1.00 97.38 237 PHE A CA 1
ATOM 1843 C C . PHE A 1 237 ? -13.750 6.838 9.298 1.00 97.38 237 PHE A C 1
ATOM 1845 O O . PHE A 1 237 ? -12.766 6.630 8.586 1.00 97.38 237 PHE A O 1
ATOM 1852 N N . ALA A 1 238 ? -14.989 6.821 8.831 1.00 97.62 238 ALA A N 1
ATOM 1853 C CA . ALA A 1 238 ? -15.368 6.583 7.450 1.00 97.62 238 ALA A CA 1
ATOM 1854 C C . ALA A 1 238 ? -16.563 7.478 7.049 1.00 97.62 238 ALA A C 1
ATOM 1856 O O . ALA A 1 238 ? -17.559 6.971 6.525 1.00 97.62 238 ALA A O 1
ATOM 1857 N N . PRO A 1 239 ? -16.472 8.811 7.242 1.00 97.25 239 PRO A N 1
ATOM 1858 C CA . PRO A 1 239 ? -17.622 9.727 7.233 1.00 97.25 239 PRO A CA 1
ATOM 1859 C C . PRO A 1 239 ? -18.363 9.805 5.892 1.00 97.25 239 PRO A C 1
ATOM 1861 O O . PRO A 1 239 ? -19.531 10.180 5.833 1.00 97.25 239 PRO A O 1
ATOM 1864 N N . ASN A 1 240 ? -17.676 9.480 4.796 1.00 97.75 240 ASN A N 1
ATOM 1865 C CA . ASN A 1 240 ? -18.228 9.521 3.442 1.00 97.75 240 ASN A CA 1
ATOM 1866 C C . ASN A 1 240 ? -18.606 8.129 2.917 1.00 97.75 240 ASN A C 1
ATOM 1868 O O . ASN A 1 240 ? -19.055 7.995 1.777 1.00 97.75 240 ASN A O 1
ATOM 1872 N N . SER A 1 241 ? -18.374 7.082 3.707 1.00 98.06 241 SER A N 1
ATOM 1873 C CA . SER A 1 241 ? -18.544 5.698 3.285 1.00 98.06 241 SER A CA 1
ATOM 1874 C C . SER A 1 241 ? -19.868 5.111 3.759 1.00 98.06 241 SER A C 1
ATOM 1876 O O . SER A 1 241 ? -20.439 5.510 4.768 1.00 98.06 241 SER A O 1
ATOM 1878 N N . THR 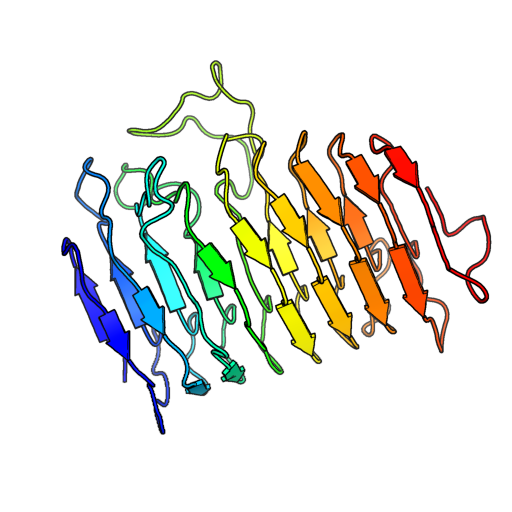A 1 242 ? -20.349 4.101 3.039 1.00 98.00 242 THR A N 1
ATOM 1879 C CA . THR A 1 242 ? -21.457 3.257 3.494 1.00 98.00 242 THR A CA 1
ATOM 1880 C C . THR A 1 242 ? -20.890 2.010 4.158 1.00 98.00 242 THR A C 1
ATOM 1882 O O . THR A 1 242 ? -20.242 1.202 3.492 1.00 98.00 242 THR A O 1
ATOM 1885 N N . VAL A 1 243 ? -21.150 1.842 5.456 1.00 97.56 243 VAL A N 1
ATOM 1886 C CA . VAL A 1 243 ? -20.736 0.665 6.234 1.00 97.56 243 VAL A CA 1
ATOM 1887 C C . VAL A 1 243 ? -21.948 -0.212 6.529 1.00 97.56 243 VAL A C 1
ATOM 1889 O O . VAL A 1 243 ? -22.946 0.247 7.079 1.00 97.56 243 VAL A O 1
ATOM 1892 N N . THR A 1 244 ? -21.845 -1.497 6.205 1.00 98.06 244 THR A N 1
ATOM 1893 C CA . THR A 1 244 ? -22.826 -2.532 6.552 1.00 98.06 244 THR A CA 1
ATOM 1894 C C . THR A 1 244 ? -22.151 -3.636 7.365 1.00 98.06 244 THR A C 1
ATOM 1896 O O . THR A 1 244 ? -20.944 -3.846 7.253 1.00 98.06 244 THR A O 1
ATOM 1899 N N . ASN A 1 245 ? -22.917 -4.329 8.215 1.00 97.50 245 ASN A N 1
ATOM 1900 C CA . ASN A 1 245 ? -22.418 -5.428 9.054 1.00 97.50 245 ASN A CA 1
ATOM 1901 C C . ASN A 1 245 ? -21.232 -5.034 9.965 1.00 97.50 245 ASN A C 1
ATOM 1903 O O . ASN A 1 245 ? -20.213 -5.722 10.025 1.00 97.50 245 ASN A O 1
ATOM 1907 N N . LEU A 1 246 ? -21.369 -3.913 10.683 1.00 97.19 246 LEU A N 1
ATOM 1908 C CA . LEU A 1 246 ? -20.404 -3.480 11.698 1.00 97.19 246 LEU A CA 1
ATOM 1909 C C . LEU A 1 246 ? -20.598 -4.260 13.009 1.00 97.19 246 LEU A C 1
ATOM 1911 O O . LEU A 1 246 ? -21.652 -4.181 13.639 1.00 97.19 246 LEU A O 1
ATOM 1915 N N . ASN A 1 247 ? -19.553 -4.957 13.448 1.00 97.12 247 ASN A N 1
ATOM 1916 C CA . ASN A 1 247 ? -19.445 -5.622 14.740 1.00 97.12 247 ASN A CA 1
ATOM 1917 C C . ASN A 1 247 ? -18.360 -4.947 15.596 1.00 97.12 247 ASN A C 1
ATOM 1919 O O . ASN A 1 247 ? -17.167 -5.119 15.351 1.00 97.12 247 ASN A O 1
ATOM 1923 N N . ALA A 1 248 ? -18.772 -4.183 16.608 1.00 94.75 248 ALA A N 1
ATOM 1924 C CA . ALA A 1 248 ? -17.864 -3.445 17.491 1.00 94.75 248 ALA A CA 1
ATOM 1925 C C . ALA A 1 248 ? -18.390 -3.416 18.948 1.00 94.75 248 ALA A C 1
ATOM 1927 O O . ALA A 1 248 ? -18.719 -2.353 19.474 1.00 94.75 248 ALA A O 1
ATOM 1928 N N . PRO A 1 249 ? -18.525 -4.578 19.619 1.00 87.56 249 PRO A N 1
ATOM 1929 C CA . PRO A 1 249 ? -19.300 -4.710 20.859 1.00 87.56 249 PRO A CA 1
ATOM 1930 C C . PRO A 1 249 ? -18.720 -3.958 22.069 1.00 87.56 249 PRO A C 1
ATOM 1932 O O . PRO A 1 249 ? -19.466 -3.618 22.982 1.00 87.56 249 PRO A O 1
ATOM 1935 N N . SER A 1 250 ? -17.410 -3.697 22.098 1.00 85.38 250 SER A N 1
ATOM 1936 C CA . SER A 1 250 ? -16.738 -2.957 23.179 1.00 85.38 250 SER A CA 1
ATOM 1937 C C . SER A 1 250 ? -16.410 -1.507 22.814 1.00 85.38 250 SER A C 1
ATOM 1939 O O . SER A 1 250 ? -15.678 -0.843 23.546 1.00 85.38 250 SER A O 1
ATOM 1941 N N . VAL A 1 251 ? -16.920 -1.001 21.690 1.00 90.56 251 VAL A N 1
ATOM 1942 C CA . VAL A 1 251 ? -16.610 0.336 21.174 1.00 90.56 251 VAL A CA 1
ATOM 1943 C C . VAL A 1 251 ? -17.772 1.290 21.480 1.00 90.56 251 VAL A C 1
ATOM 1945 O O . VAL A 1 251 ? -18.912 0.985 21.128 1.00 90.56 251 VAL A O 1
ATOM 1948 N N . PRO A 1 252 ? -17.532 2.449 22.121 1.00 90.12 252 PRO A N 1
ATOM 1949 C CA . PRO A 1 252 ? -18.587 3.431 22.347 1.00 90.12 252 PRO A CA 1
ATOM 1950 C C . PRO A 1 252 ? -19.040 4.049 21.020 1.00 90.12 252 PRO A C 1
ATOM 1952 O O . PRO A 1 252 ? -18.227 4.285 20.129 1.00 90.12 252 PRO A O 1
ATOM 1955 N N . SER A 1 253 ? -20.326 4.389 20.899 1.00 90.12 253 SER A N 1
ATOM 1956 C CA . SER A 1 253 ? -20.884 4.962 19.663 1.00 90.12 253 SER A CA 1
ATOM 1957 C C . SER A 1 253 ? -20.214 6.272 19.238 1.00 90.12 253 SER A C 1
ATOM 1959 O O . SER A 1 253 ? -20.144 6.562 18.054 1.00 90.12 253 SER A O 1
ATOM 1961 N N . SER A 1 254 ? -19.667 7.043 20.183 1.00 91.69 254 SER A N 1
ATOM 1962 C CA . SER A 1 254 ? -18.886 8.257 19.904 1.00 91.69 254 SER A CA 1
ATOM 1963 C C . SER A 1 254 ? -17.544 7.990 19.211 1.00 91.69 254 SER A C 1
ATOM 1965 O O . SER A 1 254 ? -16.875 8.934 18.808 1.00 91.69 254 SER A O 1
ATOM 1967 N N . SER A 1 255 ? -17.127 6.725 19.120 1.00 92.00 255 SER A N 1
ATOM 1968 C CA . SER A 1 255 ? -15.897 6.265 18.469 1.00 92.00 255 SER A CA 1
ATOM 1969 C C . SER A 1 255 ? -16.154 5.724 17.050 1.00 92.00 255 SER A C 1
ATOM 1971 O O . SER A 1 255 ? -15.260 5.160 16.424 1.00 92.00 255 SER A O 1
ATOM 1973 N N . ILE A 1 256 ? -17.380 5.878 16.545 1.00 93.31 256 ILE A N 1
ATOM 1974 C CA . ILE A 1 256 ? -17.813 5.459 15.211 1.00 93.31 256 ILE A CA 1
ATOM 1975 C C . ILE A 1 256 ? -18.284 6.718 14.480 1.00 93.31 256 ILE A C 1
ATOM 1977 O O . ILE A 1 256 ? -19.189 7.401 14.964 1.00 93.31 256 ILE A O 1
ATOM 1981 N N . ASN A 1 257 ? -17.655 7.032 13.348 1.00 91.06 257 ASN A N 1
ATOM 1982 C CA . ASN A 1 257 ? -17.988 8.178 12.497 1.00 91.06 257 ASN A CA 1
ATOM 1983 C C . ASN A 1 257 ? -18.051 7.740 11.038 1.00 91.06 257 ASN A C 1
ATOM 1985 O O . ASN A 1 257 ? -17.044 7.147 10.586 1.00 91.06 257 ASN A O 1
#

Radius of gyration: 17.2 Å; Cα contacts (8 Å, |Δi|>4): 903; chains: 1; bounding box: 44×36×46 Å

Sequence (257 aa):
GSYESFKNNNVKFWYPRDFYGDMSNCIAFTAWDSTDYYHGNYVIGGSTNYGSGSGVCFYRNDGGVGHDGGVIGGFTPYRCGESGVKTYQNEVNGISQRCYNLRFIDINPIETYYDGVDLNADYGTPTERQHDYTLAQYAWNNLPTNHIVSNIQAYKTHGVGIWGDGSTGFYRDIYASYSRGAGIFIKGSGKNFKNLTSIQNNAANTPGENQITLDGANIIDGVNIINYTQPTGLAIFAPNSTVTNLNAPSVPSSSIN

Solvent-accessible surface area (backbone atoms only — not comparable to full-atom values): 11218 Å² total; per-residue (Å²): 77,64,44,76,43,70,75,55,60,62,46,71,48,68,50,43,63,95,39,46,26,34,87,40,39,27,31,33,39,37,39,64,88,46,87,66,70,32,31,43,37,32,40,38,24,36,36,32,33,37,16,50,21,22,25,32,37,37,26,21,31,37,15,51,96,81,35,34,25,37,39,32,70,54,26,29,21,32,40,5,46,26,20,14,33,34,35,35,49,44,63,37,92,76,30,40,19,38,48,28,20,29,30,43,29,32,36,39,17,32,45,7,50,29,20,13,33,33,50,29,38,57,71,85,76,87,70,82,48,35,85,55,76,39,52,89,80,31,49,81,34,33,44,73,28,36,36,42,35,33,44,34,44,18,36,42,7,50,24,26,14,34,33,30,39,17,12,46,35,42,39,30,45,39,36,15,30,45,4,29,28,25,11,35,39,31,58,21,28,56,32,43,38,36,41,38,34,38,33,40,24,17,59,66,47,47,79,83,40,28,23,28,36,30,66,19,43,30,43,36,43,34,36,39,48,47,58,90,62,86,50,70,27,30,59,32,39,29,80,56,35,52,78,39,67,75,44,43,91,79,57,60,73,91,28,56,70

Secondary structure (DSSP, 8-state):
--EEEES-SS-EEE---S-EE-SS-SEEEE-TT-SS-B-S-EEES-EEEE-SS-SEEESSBB-TTTT--EEESSBEEES-SS-SEEEPPSEETTEE---BS-EEEEE--BS-SS-SEEE-S--SS--PPTTS--TTTS-TT------EEEEEEEES-SS-SEEE--SS-EEEEEEEES-SS-SEEE--SS-EEEEEEEES--TT--TT--SEEE-S--EEEEEEEE-SS--SS-SEE-TTSEEEEEE-TTS-GGGB-

Nearest PDB structures (foldseek):
  3riq-assembly1_A  TM=9.341E-01  e=9.832E-20  unclassified
  2v5i-assembly1_A  TM=9.527E-01  e=4.692E-18  Bacteriophage sp.
  2vfm-assembly1_A  TM=9.275E-01  e=7.470E-17  Lederbergvirus P22
  2vfo-assembly1_A  TM=9.294E-01  e=4.163E-16  Lederbergvirus P22
  2vfq-assembly1_A  TM=9.280E-01  e=6.098E-16  Lederbergvirus P22

InterPro domains:
  IPR011050 Pectin lyase fold/virulence factor [SSF51126] (20-248)
  IPR012332 Autotransporter, pectate lyase C-like domain superfamily [G3DSA:2.160.20.20] (1-257)
  IPR015331 P22 tailspike C-terminal domain [PF09251] (26-249)